Protein AF-A0A3A4K5H9-F1 (afdb_monomer_lite)

Secondary structure (DSSP, 8-state):
-------EEEEE--SS--EEE--S--SSTT-TTEEEEEEPTT--EEEE-SS-EEETTTTEEE-S-GGG-PPPPPTT-EEEEEE---S-----PPTTSPP-HHHHHHHHHHHHHHHHHHHHHHHSS----TT----HHHHHHHHHHHHHHHHHHHHHHHHHHHHHHHHHHHHHHHHHHHHHHHHHHHHHHHHHHHHT-EEEEE-GGG-BTTEEEEE----PPTT----EEEE-TTS-EE-PEEEEEETTEEEEE-GGG-S--S-EEEEE-

Foldseek 3Di:
DWPDLDQKDKDFFAQDDFKAADDGADPDQQPPQKWKWKQALVRDIDTDPDQKGDDNPRRIIGPRHPVVPDGTHHGSMMMMIGGHDPPDQPDDDDPPDDDDVVSVVSRVSSVSSVVSNVVVVVVPDDDDDPPDDDDPVNVVVVVVVVVVVVVVVVVVVVVVVVVVVVVVVVVVVVVVVVVVVVVVVVVVVVVVVVVPKDKDKDFLVCDDVQKHKDFADPQDDPVQDKDKWKAAPVRDTDDFDWPDHDRGMTMGGRVVVPHGDDMIMMMID

pLDDT: mean 90.11, std 6.76, range [61.5, 98.19]

Radius of gyration: 48.61 Å; chains: 1; bounding box: 79×31×138 Å

Sequence (269 aa):
MLPDATNRHIYSGNGTTRDWDFIFQIFTTNGSDIKLYKTSADGIITEITSNYSVDVGGCFVTYPTIVSGLPLLATGEKITLLRIEPLSQAADWKNQGPFNAETVEVAIDKLTAVAQQQKEELARVIKYAVDKTPTETEISEFIASIEGLSDIEAAILAAQIAQEGAELAQAAAEAAQAAAEAAQAAAEAAVASIEQSVRGTFTNTDLSSGKLTITHNKGLSAPYPLLIQFFDNNGKEVKPDIDTAGANAHIYDFSPWGAITGTWGYIYL

Structure (mmCIF, N/CA/C/O backbone):
data_AF-A0A3A4K5H9-F1
#
_entry.id   AF-A0A3A4K5H9-F1
#
loop_
_atom_site.group_PDB
_atom_site.id
_atom_site.type_symbol
_atom_site.label_atom_id
_atom_site.label_alt_id
_atom_site.label_comp_id
_atom_site.label_asym_id
_atom_site.label_entity_id
_atom_site.label_seq_id
_atom_site.pdbx_PDB_ins_code
_atom_site.Cartn_x
_atom_site.Cartn_y
_atom_site.Cartn_z
_atom_site.occupancy
_atom_site.B_iso_or_equiv
_atom_site.auth_seq_id
_atom_site.auth_comp_id
_atom_site.auth_asym_id
_atom_site.auth_atom_id
_atom_site.pdbx_PDB_model_num
ATOM 1 N N . MET A 1 1 ? 31.512 -6.126 -28.325 1.00 61.50 1 MET A N 1
ATOM 2 C CA . MET A 1 1 ? 30.485 -7.187 -28.268 1.00 61.50 1 MET A CA 1
ATOM 3 C C . MET A 1 1 ? 29.778 -7.132 -26.930 1.00 61.50 1 MET A C 1
ATOM 5 O O . MET A 1 1 ? 30.389 -7.432 -25.908 1.00 61.50 1 MET A O 1
ATOM 9 N N . LEU A 1 2 ? 28.499 -6.768 -26.957 1.00 70.81 2 LEU A N 1
ATOM 10 C CA . LEU A 1 2 ? 27.586 -6.817 -25.812 1.00 70.81 2 LEU A CA 1
ATOM 11 C C . LEU A 1 2 ? 27.326 -8.265 -25.349 1.00 70.81 2 LEU A C 1
ATOM 13 O O . LEU A 1 2 ? 26.701 -9.024 -26.093 1.00 70.81 2 LEU A O 1
ATOM 17 N N . PRO A 1 3 ? 27.752 -8.663 -24.136 1.00 65.06 3 PRO A N 1
ATOM 18 C CA . PRO A 1 3 ? 27.571 -10.032 -23.653 1.00 65.06 3 PRO A CA 1
ATOM 19 C C . PRO A 1 3 ? 26.209 -10.275 -22.978 1.00 65.06 3 PRO A C 1
ATOM 21 O O . PRO A 1 3 ? 25.790 -11.425 -22.870 1.00 65.06 3 PRO A O 1
ATOM 24 N N . ASP A 1 4 ? 25.517 -9.223 -22.524 1.00 67.31 4 ASP A N 1
ATOM 25 C CA . ASP A 1 4 ? 24.304 -9.324 -21.704 1.00 67.31 4 ASP A CA 1
ATOM 26 C C . ASP A 1 4 ? 23.109 -8.612 -22.363 1.00 67.31 4 ASP A C 1
ATOM 28 O O . ASP A 1 4 ? 23.254 -7.558 -22.985 1.00 67.31 4 ASP A O 1
ATOM 32 N N . ALA A 1 5 ? 21.920 -9.206 -22.233 1.00 69.81 5 ALA A N 1
ATOM 33 C CA . ALA A 1 5 ? 20.643 -8.673 -22.707 1.00 69.81 5 ALA A CA 1
ATOM 34 C C . ALA A 1 5 ? 19.947 -7.749 -21.687 1.00 69.81 5 ALA A C 1
ATOM 36 O O . ALA A 1 5 ? 18.848 -7.254 -21.954 1.00 69.81 5 ALA A O 1
ATOM 37 N N . THR A 1 6 ? 20.545 -7.556 -20.513 1.00 83.00 6 THR A N 1
ATOM 38 C CA . THR A 1 6 ? 20.006 -6.745 -19.423 1.00 83.00 6 THR A CA 1
ATOM 39 C C . THR A 1 6 ? 20.147 -5.257 -19.748 1.00 83.00 6 THR A C 1
ATOM 41 O O . THR A 1 6 ? 21.237 -4.780 -20.022 1.00 83.00 6 THR A O 1
ATOM 44 N N . ASN A 1 7 ? 19.038 -4.509 -19.717 1.00 91.12 7 ASN A N 1
ATOM 45 C CA . ASN A 1 7 ? 19.003 -3.046 -19.914 1.00 91.12 7 ASN A CA 1
ATOM 46 C C . ASN A 1 7 ? 18.664 -2.284 -18.614 1.00 91.12 7 ASN A C 1
ATOM 48 O O . ASN A 1 7 ? 18.616 -1.055 -18.599 1.00 91.12 7 ASN A O 1
ATOM 52 N N . ARG A 1 8 ? 18.357 -3.018 -17.534 1.00 94.06 8 ARG A N 1
ATOM 53 C CA . ARG A 1 8 ? 17.758 -2.494 -16.301 1.00 94.06 8 ARG A CA 1
ATOM 54 C C . ARG A 1 8 ? 18.194 -3.299 -15.077 1.00 94.06 8 ARG A C 1
ATOM 56 O O . ARG A 1 8 ? 18.056 -4.520 -15.089 1.00 94.06 8 ARG A O 1
ATOM 63 N N . HIS A 1 9 ? 18.578 -2.615 -14.003 1.00 95.62 9 HIS A N 1
ATOM 64 C CA . HIS A 1 9 ? 18.774 -3.200 -12.672 1.00 95.62 9 HIS A CA 1
ATOM 65 C C . HIS A 1 9 ? 17.810 -2.596 -11.659 1.00 95.62 9 HIS A C 1
ATOM 67 O O . HIS A 1 9 ? 17.493 -1.412 -11.736 1.00 95.62 9 HIS A O 1
ATOM 73 N N . ILE A 1 10 ? 17.344 -3.411 -10.713 1.00 96.44 10 ILE A N 1
ATOM 74 C CA . ILE A 1 10 ? 16.474 -2.980 -9.616 1.00 96.44 10 ILE A CA 1
ATOM 75 C C . ILE A 1 10 ? 17.074 -3.493 -8.312 1.00 96.44 10 ILE A C 1
ATOM 77 O O . ILE A 1 10 ? 17.258 -4.699 -8.151 1.00 96.44 10 ILE A O 1
ATOM 81 N N . TYR A 1 11 ? 17.319 -2.583 -7.375 1.00 97.81 11 TYR A N 1
ATOM 82 C CA . TYR A 1 11 ? 17.855 -2.886 -6.054 1.00 97.81 11 TYR A CA 1
ATOM 83 C C . TYR A 1 11 ? 16.876 -2.458 -4.963 1.00 97.81 11 TYR A C 1
ATOM 85 O O . TYR A 1 11 ? 16.138 -1.483 -5.118 1.00 97.81 11 TYR A O 1
ATOM 93 N N . SER A 1 12 ? 16.871 -3.194 -3.852 1.00 97.44 12 SER A N 1
ATOM 94 C CA . SER A 1 12 ? 16.090 -2.839 -2.662 1.00 97.44 12 SER A CA 1
ATOM 95 C C . SER A 1 12 ? 16.949 -2.045 -1.682 1.00 97.44 12 SER A C 1
ATOM 97 O O . SER A 1 12 ? 18.112 -2.385 -1.460 1.00 97.44 12 SER A O 1
ATOM 99 N N . GLY A 1 13 ? 16.365 -1.010 -1.083 1.00 96.50 13 GLY A N 1
ATOM 100 C CA . GLY A 1 13 ? 16.980 -0.243 -0.009 1.00 96.50 13 GLY A CA 1
ATOM 101 C C . GLY A 1 13 ? 17.178 -1.082 1.253 1.00 96.50 13 GLY A C 1
ATOM 102 O O . GLY A 1 13 ? 16.375 -1.959 1.573 1.00 96.50 13 GLY A O 1
ATOM 103 N N . ASN A 1 14 ? 18.263 -0.804 1.971 1.00 95.62 14 ASN A N 1
ATOM 104 C CA . ASN A 1 14 ? 18.641 -1.465 3.225 1.00 95.62 14 ASN A CA 1
ATOM 105 C C . ASN A 1 14 ? 19.096 -0.467 4.310 1.00 95.62 14 ASN A C 1
ATOM 107 O O . ASN A 1 14 ? 19.580 -0.872 5.364 1.00 95.62 14 ASN A O 1
ATOM 111 N N . GLY A 1 15 ? 18.993 0.835 4.039 1.00 94.81 15 GLY A N 1
ATOM 112 C CA . GLY A 1 15 ? 19.426 1.911 4.925 1.00 94.81 15 GLY A CA 1
ATOM 113 C C . GLY A 1 15 ? 20.941 2.107 5.031 1.00 94.81 15 GLY A C 1
ATOM 114 O O . GLY A 1 15 ? 21.361 2.915 5.855 1.00 94.81 15 GLY A O 1
ATOM 115 N N . THR A 1 16 ? 21.767 1.405 4.244 1.00 95.56 16 THR A N 1
ATOM 116 C CA . THR A 1 16 ? 23.242 1.464 4.348 1.00 95.56 16 THR A CA 1
ATOM 117 C C . THR A 1 16 ? 23.966 1.622 3.006 1.00 95.56 16 THR A C 1
ATOM 119 O O . THR A 1 16 ? 24.976 2.324 2.949 1.00 95.56 16 THR A O 1
ATOM 122 N N . THR A 1 17 ? 23.462 1.026 1.924 1.00 96.31 17 THR A N 1
ATOM 123 C CA . THR A 1 17 ? 24.103 1.040 0.600 1.00 96.31 17 THR A CA 1
ATOM 124 C C . THR A 1 17 ? 23.945 2.388 -0.108 1.00 96.31 17 THR A C 1
ATOM 126 O O . THR A 1 17 ? 22.874 2.997 -0.082 1.00 96.31 17 THR A O 1
ATOM 129 N N . ARG A 1 18 ? 25.020 2.836 -0.771 1.00 96.44 18 ARG A N 1
ATOM 130 C CA . ARG A 1 18 ? 25.030 4.003 -1.676 1.00 96.44 18 ARG A CA 1
ATOM 131 C C . ARG A 1 18 ? 25.426 3.656 -3.102 1.00 96.44 18 ARG A C 1
ATOM 133 O O . ARG A 1 18 ? 24.950 4.326 -4.009 1.00 96.44 18 ARG A O 1
ATOM 140 N N . ASP A 1 19 ? 26.285 2.658 -3.276 1.00 97.31 19 ASP A N 1
ATOM 141 C CA . ASP A 1 19 ? 26.826 2.284 -4.578 1.00 97.31 19 ASP A CA 1
ATOM 142 C C . ASP A 1 19 ? 26.045 1.099 -5.140 1.00 97.31 19 ASP A C 1
ATOM 144 O O . ASP A 1 19 ? 25.913 0.058 -4.493 1.00 97.31 19 ASP A O 1
ATOM 148 N N . TRP A 1 20 ? 25.503 1.296 -6.336 1.00 97.50 20 TRP A N 1
ATOM 149 C CA . TRP A 1 20 ? 24.645 0.356 -7.044 1.00 97.50 20 TRP A CA 1
ATOM 150 C C . TRP A 1 20 ? 25.326 -0.012 -8.352 1.00 97.50 20 TRP A C 1
ATOM 152 O O . TRP A 1 20 ? 25.522 0.852 -9.207 1.00 97.50 20 TRP A O 1
ATOM 162 N N . ASP A 1 21 ? 25.728 -1.266 -8.496 1.00 96.62 21 ASP A N 1
ATOM 163 C CA . ASP A 1 21 ? 26.417 -1.740 -9.688 1.00 96.62 21 ASP A CA 1
ATOM 164 C C . ASP A 1 21 ? 25.492 -1.765 -10.918 1.00 96.62 21 ASP A C 1
ATOM 166 O O . ASP A 1 21 ? 24.264 -1.728 -10.823 1.00 96.62 21 ASP A O 1
ATOM 170 N N . PHE A 1 22 ? 26.083 -1.798 -12.105 1.00 93.88 22 PHE A N 1
ATOM 171 C CA . PHE A 1 22 ? 25.385 -2.125 -13.342 1.00 93.88 22 PHE A CA 1
ATOM 172 C C . PHE A 1 22 ? 26.307 -2.936 -14.250 1.00 93.88 22 PHE A C 1
ATOM 174 O O . PHE A 1 22 ? 27.518 -2.740 -14.248 1.00 93.88 22 PHE A O 1
ATOM 181 N N . ILE A 1 23 ? 25.739 -3.838 -15.054 1.00 91.25 23 ILE A N 1
ATOM 182 C CA . ILE A 1 23 ? 26.525 -4.696 -15.967 1.00 91.25 23 ILE A CA 1
ATOM 183 C C . ILE A 1 23 ? 26.243 -4.428 -17.448 1.00 91.25 23 ILE A C 1
ATOM 185 O O . ILE A 1 23 ? 26.883 -5.012 -18.322 1.00 91.25 23 ILE A O 1
ATOM 189 N N . PHE A 1 24 ? 25.287 -3.549 -17.753 1.00 90.38 24 PHE A N 1
ATOM 190 C CA . PHE A 1 24 ? 24.996 -3.161 -19.128 1.00 90.38 24 PHE A CA 1
ATOM 191 C C . PHE A 1 24 ? 26.039 -2.172 -19.661 1.00 90.38 24 PHE A C 1
ATOM 193 O O . PHE A 1 24 ? 26.520 -1.296 -18.946 1.00 90.38 24 PHE A O 1
ATOM 200 N N . GLN A 1 25 ? 26.375 -2.293 -20.945 1.00 87.81 25 GLN A N 1
ATOM 201 C CA . GLN A 1 25 ? 27.313 -1.381 -21.600 1.00 87.81 25 GLN A CA 1
ATOM 202 C C . GLN A 1 25 ? 26.703 0.012 -21.772 1.00 87.81 25 GLN A C 1
ATOM 204 O O . GLN A 1 25 ? 25.535 0.132 -22.150 1.00 87.81 25 GLN A O 1
ATOM 209 N N . ILE A 1 26 ? 27.532 1.033 -21.566 1.00 89.50 26 ILE A N 1
ATOM 210 C CA . ILE A 1 26 ? 27.217 2.455 -21.727 1.00 89.50 26 ILE A CA 1
ATOM 211 C C . ILE A 1 26 ? 28.057 3.005 -22.877 1.00 89.50 26 ILE A C 1
ATOM 213 O O . ILE A 1 26 ? 29.221 2.626 -23.028 1.00 89.50 26 ILE A O 1
ATOM 217 N N . PHE A 1 27 ? 27.474 3.876 -23.699 1.00 87.31 27 PHE A N 1
ATOM 218 C CA . PHE A 1 27 ? 28.136 4.423 -24.887 1.00 87.31 27 PHE A CA 1
ATOM 219 C C . PHE A 1 27 ? 28.690 5.837 -24.658 1.00 87.31 27 PHE A C 1
ATOM 221 O O . PHE A 1 27 ? 29.484 6.331 -25.461 1.00 87.31 27 PHE A O 1
ATOM 228 N N . THR A 1 28 ? 28.333 6.469 -23.540 1.00 88.56 28 THR A N 1
ATOM 229 C CA . THR A 1 28 ? 28.857 7.759 -23.082 1.00 88.56 28 THR A CA 1
ATOM 230 C C . THR A 1 28 ? 29.867 7.625 -21.944 1.00 88.56 28 THR A C 1
ATOM 232 O O . THR A 1 28 ? 29.759 6.788 -21.052 1.00 88.56 28 THR A O 1
ATOM 235 N N . THR A 1 29 ? 30.869 8.504 -21.939 1.00 87.69 29 THR A N 1
ATOM 236 C CA . THR A 1 29 ? 31.928 8.516 -20.914 1.00 87.69 29 THR A CA 1
ATOM 237 C C . THR A 1 29 ? 31.495 9.150 -19.593 1.00 87.69 29 THR A C 1
ATOM 239 O O . THR A 1 29 ? 32.135 8.929 -18.570 1.00 87.69 29 THR A O 1
ATOM 242 N N . ASN A 1 30 ? 30.421 9.941 -19.602 1.00 87.81 30 ASN A N 1
ATOM 243 C CA . ASN A 1 30 ? 29.876 10.630 -18.430 1.00 87.81 30 ASN A CA 1
ATOM 244 C C . ASN A 1 30 ? 28.677 9.895 -17.801 1.00 87.81 30 ASN A C 1
ATOM 246 O O . ASN A 1 30 ? 28.120 10.391 -16.824 1.00 87.81 30 ASN A O 1
ATOM 250 N N . GLY A 1 31 ? 28.256 8.756 -18.363 1.00 89.19 31 GLY A N 1
ATOM 251 C CA . GLY A 1 31 ? 27.113 7.995 -17.867 1.00 89.19 31 GLY A CA 1
ATOM 252 C C . GLY A 1 31 ? 25.755 8.642 -18.148 1.00 89.19 31 GLY A C 1
ATOM 253 O O . GLY A 1 31 ? 24.786 8.309 -17.466 1.00 89.19 31 GLY A O 1
ATOM 254 N N . SER A 1 32 ? 25.653 9.563 -19.118 1.00 91.38 32 SER A N 1
ATOM 255 C CA . SER A 1 32 ? 24.381 10.236 -19.433 1.00 91.38 32 SER A CA 1
ATOM 256 C C . SER A 1 32 ? 23.301 9.296 -19.961 1.00 91.38 32 SER A C 1
ATOM 258 O O . SER A 1 32 ? 22.124 9.651 -19.929 1.00 91.38 32 SER A O 1
ATOM 260 N N . ASP A 1 33 ? 23.693 8.104 -20.405 1.00 91.69 33 ASP A N 1
ATOM 261 C CA . ASP A 1 33 ? 22.760 7.081 -20.869 1.00 91.69 33 ASP A CA 1
ATOM 262 C C . ASP A 1 33 ? 22.090 6.333 -19.704 1.00 91.69 33 ASP A C 1
ATOM 264 O O . ASP A 1 33 ? 21.210 5.516 -19.944 1.00 91.69 33 ASP A O 1
ATOM 268 N N . ILE A 1 34 ? 22.456 6.584 -18.437 1.00 95.31 34 ILE A N 1
ATOM 269 C CA . ILE A 1 34 ? 21.760 5.996 -17.282 1.00 95.31 34 ILE A CA 1
ATOM 270 C C . ILE A 1 34 ? 20.696 6.954 -16.743 1.00 95.31 34 ILE A C 1
ATOM 272 O O . ILE A 1 34 ? 20.985 8.078 -16.324 1.00 95.31 34 ILE A O 1
ATOM 276 N N . LYS A 1 35 ? 19.467 6.451 -16.633 1.00 96.31 35 LYS A N 1
ATOM 277 C CA . LYS A 1 35 ? 18.396 7.040 -15.831 1.00 96.31 35 LYS A CA 1
ATOM 278 C C . LYS A 1 35 ? 18.211 6.298 -14.518 1.00 96.31 35 LYS A C 1
ATOM 280 O O . LYS A 1 35 ? 18.219 5.067 -14.477 1.00 96.31 35 LYS A O 1
ATOM 285 N N . LEU A 1 36 ? 18.017 7.068 -13.450 1.00 97.69 36 LEU A N 1
ATOM 286 C CA . LEU A 1 36 ? 17.743 6.561 -12.112 1.00 97.69 36 LEU A CA 1
ATOM 287 C C 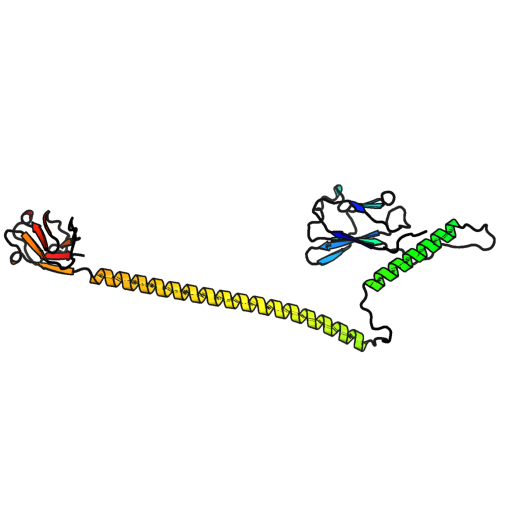. LEU A 1 36 ? 16.300 6.851 -11.724 1.00 97.69 36 LEU A C 1
ATOM 289 O O . LEU A 1 36 ? 15.816 7.968 -11.884 1.00 97.69 36 LEU A O 1
ATOM 293 N N . TYR A 1 37 ? 15.645 5.862 -11.131 1.00 98.19 37 TYR A N 1
ATOM 294 C CA . TYR A 1 37 ? 14.310 6.008 -10.565 1.00 98.19 37 TYR A CA 1
ATOM 295 C C . TYR A 1 37 ? 14.290 5.485 -9.136 1.00 98.19 37 TYR A C 1
ATOM 297 O O . TYR A 1 37 ? 14.831 4.415 -8.861 1.00 98.19 37 TYR A O 1
ATOM 305 N N . LYS A 1 38 ? 13.634 6.213 -8.234 1.00 97.75 38 LYS A N 1
ATOM 306 C CA . LYS A 1 38 ? 13.313 5.751 -6.883 1.00 97.75 38 LYS A CA 1
ATOM 307 C C . LYS A 1 38 ? 11.868 5.272 -6.849 1.00 97.75 38 LYS A C 1
ATOM 309 O O . LYS A 1 38 ? 10.987 5.985 -7.315 1.00 97.75 38 LYS A O 1
ATOM 314 N N . THR A 1 39 ? 11.623 4.113 -6.252 1.00 98.06 39 THR A N 1
ATOM 315 C CA . THR A 1 39 ? 10.281 3.656 -5.873 1.00 98.06 39 THR A CA 1
ATOM 316 C C . THR A 1 39 ? 10.120 3.826 -4.364 1.00 98.06 39 THR A C 1
ATOM 318 O O . THR A 1 39 ? 10.940 3.297 -3.609 1.00 98.06 39 THR A O 1
ATOM 321 N N . SER A 1 40 ? 9.114 4.583 -3.919 1.00 96.19 40 SER A N 1
ATOM 322 C CA . SER A 1 40 ? 8.786 4.733 -2.493 1.00 96.19 40 SER A CA 1
ATOM 323 C C . SER A 1 40 ? 8.188 3.447 -1.909 1.00 96.19 40 SER A C 1
ATOM 325 O O . SER A 1 40 ? 7.829 2.531 -2.650 1.00 96.19 40 SER A O 1
ATOM 327 N N . ALA A 1 41 ? 8.046 3.391 -0.581 1.00 92.88 41 ALA A N 1
ATOM 328 C CA . ALA A 1 41 ? 7.356 2.289 0.095 1.00 92.88 41 ALA A CA 1
ATOM 329 C C . ALA A 1 41 ? 5.895 2.129 -0.376 1.00 92.88 41 ALA A C 1
ATOM 331 O O . ALA A 1 41 ? 5.405 1.008 -0.474 1.00 92.88 41 ALA A O 1
ATOM 332 N N . ASP A 1 42 ? 5.248 3.236 -0.754 1.00 91.62 42 ASP A N 1
ATOM 333 C CA . ASP A 1 42 ? 3.886 3.265 -1.306 1.00 91.62 42 ASP A CA 1
ATOM 334 C C . ASP A 1 42 ? 3.832 2.921 -2.809 1.00 91.62 42 ASP A C 1
ATOM 336 O O . ASP A 1 42 ? 2.784 3.015 -3.441 1.00 91.62 42 ASP A O 1
ATOM 340 N N . GLY A 1 43 ? 4.966 2.561 -3.422 1.00 91.62 43 GLY A N 1
ATOM 341 C CA . GLY A 1 43 ? 5.043 2.173 -4.832 1.00 91.62 43 GLY A CA 1
ATOM 342 C C . GLY A 1 43 ? 5.142 3.333 -5.829 1.00 91.62 43 GLY A C 1
ATOM 343 O O . GLY A 1 43 ? 5.202 3.087 -7.033 1.00 91.62 43 GLY A O 1
ATOM 344 N N . ILE A 1 44 ? 5.216 4.586 -5.369 1.00 94.44 44 ILE A N 1
ATOM 345 C CA . ILE A 1 44 ? 5.341 5.756 -6.251 1.00 94.44 44 ILE A CA 1
ATOM 346 C C . ILE A 1 44 ? 6.740 5.800 -6.867 1.00 94.44 44 ILE A C 1
ATOM 348 O O . ILE A 1 44 ? 7.742 5.763 -6.151 1.00 94.44 44 ILE A O 1
ATOM 352 N N . ILE A 1 45 ? 6.808 5.889 -8.198 1.00 96.44 45 ILE A N 1
ATOM 353 C CA . ILE A 1 45 ? 8.060 5.940 -8.961 1.00 96.44 45 ILE A CA 1
ATOM 354 C C . ILE A 1 45 ? 8.387 7.391 -9.327 1.00 96.44 45 ILE A C 1
ATOM 356 O O . ILE A 1 45 ? 7.597 8.056 -9.994 1.00 96.44 45 ILE A O 1
ATOM 360 N N . THR A 1 46 ? 9.583 7.850 -8.961 1.00 97.25 46 THR A N 1
ATOM 361 C CA . THR A 1 46 ? 10.078 9.205 -9.247 1.00 97.25 46 THR A CA 1
ATOM 362 C C . THR A 1 46 ? 11.451 9.140 -9.910 1.00 97.25 46 THR A C 1
ATOM 364 O O . THR A 1 46 ? 12.342 8.445 -9.419 1.00 97.25 46 THR A O 1
ATOM 367 N N . GLU A 1 47 ? 11.651 9.874 -11.008 1.00 97.69 47 GLU A N 1
ATOM 368 C CA . GLU A 1 47 ? 12.976 10.020 -11.627 1.00 97.69 47 GLU A CA 1
ATOM 369 C C . GLU A 1 47 ? 13.908 10.837 -10.721 1.00 97.69 47 GLU A C 1
ATOM 371 O O . GLU A 1 47 ? 13.558 11.914 -10.234 1.00 97.69 47 GLU A O 1
ATOM 376 N N . ILE A 1 48 ? 15.119 10.329 -10.513 1.00 97.25 48 ILE A N 1
ATOM 377 C CA . ILE A 1 48 ? 16.194 11.030 -9.822 1.00 97.25 48 ILE A CA 1
ATOM 378 C C . ILE A 1 48 ? 17.009 11.778 -10.877 1.00 97.25 48 ILE A C 1
ATOM 380 O O . ILE A 1 48 ? 17.718 11.175 -11.678 1.00 97.25 48 ILE A O 1
ATOM 384 N N . THR A 1 49 ? 16.946 13.106 -10.846 1.00 96.00 49 THR A N 1
ATOM 385 C CA . THR A 1 49 ? 17.647 13.978 -11.805 1.00 96.00 49 THR A CA 1
ATOM 386 C C . THR A 1 49 ? 18.882 14.669 -11.221 1.00 96.00 49 THR A C 1
ATOM 388 O O . THR A 1 49 ? 19.621 15.333 -11.942 1.00 96.00 49 THR A O 1
ATOM 391 N N . SER A 1 50 ? 19.125 14.534 -9.915 1.00 95.50 50 SER A N 1
ATOM 392 C CA . SER A 1 50 ? 20.260 15.138 -9.206 1.00 95.50 50 SER A CA 1
ATOM 393 C C . SER A 1 50 ? 20.654 14.309 -7.980 1.00 95.50 50 SER A C 1
ATOM 395 O O . SER A 1 50 ? 19.965 13.354 -7.625 1.00 95.50 50 SER A O 1
ATOM 397 N N . ASN A 1 51 ? 21.753 14.679 -7.313 1.00 96.06 51 ASN A N 1
ATOM 398 C CA . ASN A 1 51 ? 22.247 14.023 -6.092 1.00 96.06 51 ASN A CA 1
ATOM 399 C C . ASN A 1 51 ? 22.711 12.568 -6.275 1.00 96.06 51 ASN A C 1
ATOM 401 O O . ASN A 1 51 ? 22.770 11.812 -5.302 1.00 96.06 51 ASN A O 1
ATOM 405 N N . TYR A 1 52 ? 23.083 12.196 -7.500 1.00 96.81 52 TYR A N 1
ATOM 406 C CA . TYR A 1 52 ? 23.774 10.950 -7.823 1.00 96.81 52 TYR A CA 1
ATOM 407 C C . TYR A 1 52 ? 25.046 11.233 -8.630 1.00 96.81 52 TYR A C 1
ATOM 409 O O . TYR A 1 52 ? 25.195 12.312 -9.208 1.00 96.81 52 TYR A O 1
ATOM 417 N N . SER A 1 53 ? 25.954 10.265 -8.673 1.00 96.06 53 SER A N 1
ATOM 418 C CA . SER A 1 53 ? 27.117 10.265 -9.564 1.00 96.06 53 SER A CA 1
ATOM 419 C C . SER A 1 53 ? 27.272 8.900 -10.217 1.00 96.06 53 SER A C 1
ATOM 421 O O . SER A 1 53 ? 27.026 7.885 -9.570 1.00 96.06 53 SER A O 1
ATOM 423 N N . VAL A 1 54 ? 27.693 8.875 -11.479 1.00 96.56 54 VAL A N 1
ATOM 424 C CA . VAL A 1 54 ? 27.934 7.639 -12.232 1.00 96.56 54 VAL A CA 1
ATOM 425 C C . VAL A 1 54 ? 29.435 7.449 -12.406 1.00 96.56 54 VAL A C 1
ATOM 427 O O . VAL A 1 54 ? 30.105 8.337 -12.933 1.00 96.56 54 VAL A O 1
ATOM 430 N N . ASP A 1 55 ? 29.951 6.295 -11.990 1.00 95.12 55 ASP A N 1
ATOM 431 C CA . ASP A 1 55 ? 31.295 5.838 -12.331 1.00 95.12 55 ASP A CA 1
ATOM 432 C C . ASP A 1 55 ? 31.196 4.795 -13.451 1.00 95.12 55 ASP A C 1
ATOM 434 O O . ASP A 1 55 ? 30.869 3.628 -13.227 1.00 95.12 55 ASP A O 1
ATOM 438 N N . VAL A 1 56 ? 31.468 5.235 -14.683 1.00 92.50 56 VAL A N 1
ATOM 439 C CA . VAL A 1 56 ? 31.441 4.368 -15.871 1.00 92.50 56 VAL A CA 1
ATOM 440 C C . VAL A 1 56 ? 32.592 3.357 -15.854 1.00 92.50 56 VAL A C 1
ATOM 442 O O . VAL A 1 56 ? 32.418 2.233 -16.312 1.00 92.50 56 VAL A O 1
ATOM 445 N N . GLY A 1 57 ? 33.757 3.723 -15.310 1.00 90.69 57 GLY A N 1
ATOM 446 C CA . GLY A 1 57 ? 34.917 2.830 -15.247 1.00 90.69 57 GLY A CA 1
ATOM 447 C C . GLY A 1 57 ? 34.763 1.759 -14.169 1.00 90.69 57 GLY A C 1
ATOM 448 O O . GLY A 1 57 ? 35.126 0.605 -14.386 1.00 90.69 57 GLY A O 1
ATOM 449 N N . GLY A 1 58 ? 34.194 2.141 -13.025 1.00 92.31 58 GLY A N 1
ATOM 450 C CA . GLY A 1 58 ? 33.873 1.251 -11.911 1.00 92.31 58 GLY A CA 1
ATOM 451 C C . GLY A 1 58 ? 32.566 0.470 -12.071 1.00 92.31 58 GLY A C 1
ATOM 452 O O . GLY A 1 58 ? 32.346 -0.479 -11.325 1.00 92.31 58 GLY A O 1
ATOM 453 N N . CYS A 1 59 ? 31.727 0.833 -13.046 1.00 94.00 59 CYS A N 1
ATOM 454 C CA . CYS A 1 59 ? 30.418 0.224 -13.302 1.00 94.00 59 CYS A CA 1
ATOM 455 C C . CYS A 1 59 ? 29.439 0.326 -12.116 1.00 94.00 59 CYS A C 1
ATOM 457 O O . CYS A 1 59 ? 28.736 -0.633 -11.796 1.00 94.00 59 CYS A O 1
ATOM 459 N N . PHE A 1 60 ? 29.381 1.485 -11.452 1.00 95.81 60 PHE A N 1
ATOM 460 C CA . PHE A 1 60 ? 28.413 1.733 -10.380 1.00 95.81 60 PHE A CA 1
ATOM 461 C C . PHE A 1 60 ? 27.845 3.152 -10.406 1.00 95.81 60 PHE A C 1
ATOM 463 O O . PHE A 1 60 ? 28.436 4.098 -10.929 1.00 95.81 60 PHE A O 1
ATOM 470 N N . VAL A 1 61 ? 26.668 3.304 -9.809 1.00 97.25 61 VAL A N 1
ATOM 471 C CA . VAL A 1 61 ? 26.027 4.586 -9.539 1.00 97.25 61 VAL A CA 1
ATOM 472 C C . VAL A 1 61 ? 25.957 4.802 -8.039 1.00 97.25 61 VAL A C 1
ATOM 474 O O . VAL A 1 61 ? 25.408 3.976 -7.315 1.00 97.25 61 VAL A O 1
ATOM 477 N N . THR A 1 62 ? 26.453 5.942 -7.573 1.00 97.50 62 THR A N 1
ATOM 478 C CA . THR A 1 62 ? 26.331 6.355 -6.175 1.00 97.50 62 THR A CA 1
ATOM 479 C C . THR A 1 62 ? 25.074 7.200 -6.006 1.00 97.50 62 THR A C 1
ATOM 481 O O . THR A 1 62 ? 25.004 8.322 -6.513 1.00 97.50 62 THR A O 1
ATOM 484 N N . TYR A 1 63 ? 24.087 6.700 -5.263 1.00 97.25 63 TYR A N 1
ATOM 485 C CA . TYR A 1 63 ? 22.916 7.465 -4.844 1.00 97.25 63 TYR A CA 1
ATOM 486 C C . TYR A 1 63 ? 22.416 7.045 -3.449 1.00 97.25 63 TYR A C 1
ATOM 488 O O . TYR A 1 63 ? 22.245 5.851 -3.193 1.00 97.25 63 TYR A O 1
ATOM 496 N N . PRO A 1 64 ? 22.079 8.014 -2.578 1.00 96.94 64 PRO A N 1
ATOM 497 C CA . PRO A 1 64 ? 22.397 9.436 -2.713 1.00 96.94 64 PRO A CA 1
ATOM 498 C C . PRO A 1 64 ? 23.896 9.704 -2.508 1.00 96.94 64 PRO A C 1
ATOM 500 O O . PRO A 1 64 ? 24.572 8.973 -1.777 1.00 96.94 64 PRO A O 1
ATOM 503 N N . THR A 1 65 ? 24.435 10.773 -3.099 1.00 95.56 65 THR A N 1
ATOM 504 C CA . THR A 1 65 ? 25.821 11.193 -2.817 1.00 95.56 65 THR A CA 1
ATOM 505 C C . THR A 1 65 ? 25.972 11.651 -1.366 1.00 95.56 65 THR A C 1
ATOM 507 O O . THR A 1 65 ? 25.030 12.169 -0.764 1.00 95.56 65 THR A O 1
ATOM 510 N N . ILE A 1 66 ? 27.170 11.508 -0.792 1.00 93.75 66 ILE A N 1
ATOM 511 C CA . ILE A 1 66 ? 27.452 11.951 0.588 1.00 93.75 66 ILE A CA 1
ATOM 512 C C . ILE A 1 66 ? 27.153 13.449 0.754 1.00 93.75 66 ILE A C 1
ATOM 514 O O . ILE A 1 66 ? 26.535 13.855 1.735 1.00 93.75 66 ILE A O 1
ATOM 518 N N . VAL A 1 67 ? 27.534 14.259 -0.238 1.00 94.50 67 VAL A N 1
ATOM 519 C CA . VAL A 1 67 ? 27.351 15.720 -0.226 1.00 94.50 67 VAL A CA 1
ATOM 520 C C . VAL A 1 67 ? 25.889 16.157 -0.284 1.00 94.50 67 VAL A C 1
ATOM 522 O O . VAL A 1 67 ? 25.578 17.262 0.146 1.00 94.50 67 VAL A O 1
ATOM 525 N N . SER A 1 68 ? 24.988 15.309 -0.790 1.00 93.31 68 SER A N 1
ATOM 526 C CA . SER A 1 68 ? 23.566 15.653 -0.894 1.00 93.31 68 SER A CA 1
ATOM 527 C C . SER A 1 68 ? 22.855 15.725 0.458 1.00 93.31 68 SER A C 1
ATOM 529 O O . SER A 1 68 ? 21.791 16.330 0.550 1.00 93.31 68 SER A O 1
ATOM 531 N N . GLY A 1 69 ? 23.395 15.072 1.496 1.00 92.19 69 GLY A N 1
ATOM 532 C CA . GLY A 1 69 ? 22.744 14.961 2.805 1.00 92.19 69 GLY A CA 1
ATOM 533 C C . GLY A 1 69 ? 21.410 14.201 2.792 1.00 92.19 69 GLY A C 1
ATOM 534 O O . GLY A 1 69 ? 20.740 14.142 3.821 1.00 92.19 69 GLY A O 1
ATOM 535 N N . LEU A 1 70 ? 21.014 13.615 1.655 1.00 94.44 70 LEU A N 1
ATOM 536 C CA . LEU A 1 70 ? 19.772 12.862 1.545 1.00 94.44 70 LEU A CA 1
ATOM 537 C C . LEU A 1 70 ? 19.858 11.549 2.338 1.00 94.44 70 LEU A C 1
ATOM 539 O O . LEU A 1 70 ? 20.925 10.916 2.382 1.00 94.44 70 LEU A O 1
ATOM 543 N N . PRO A 1 71 ? 18.736 11.115 2.943 1.00 94.31 71 PRO A N 1
ATOM 544 C CA . PRO A 1 71 ? 18.675 9.834 3.624 1.00 94.31 71 PRO A CA 1
ATOM 545 C C . PRO A 1 71 ? 18.918 8.690 2.637 1.00 94.31 71 PRO A C 1
ATOM 547 O O . PRO A 1 71 ? 18.514 8.747 1.475 1.00 94.31 71 PRO A O 1
ATOM 550 N N . LEU A 1 72 ? 19.583 7.646 3.125 1.00 96.12 72 LEU A N 1
ATOM 551 C CA . LEU A 1 72 ? 19.769 6.399 2.388 1.00 96.12 72 LEU A CA 1
ATOM 552 C C . LEU A 1 72 ? 18.424 5.737 2.098 1.00 96.12 72 LEU A C 1
ATOM 554 O O . LEU A 1 72 ? 17.472 5.931 2.853 1.00 96.12 72 LEU A O 1
ATOM 558 N N . LEU A 1 73 ? 18.366 4.931 1.032 1.00 96.25 73 LEU A N 1
ATOM 559 C CA . LEU A 1 73 ? 17.147 4.194 0.711 1.00 96.25 73 LEU A CA 1
ATOM 560 C C . LEU A 1 73 ? 16.807 3.231 1.844 1.00 96.25 73 LEU A C 1
ATOM 562 O O . LEU A 1 73 ? 17.580 2.314 2.136 1.00 96.25 73 LEU A O 1
ATOM 566 N N . ALA A 1 74 ? 15.651 3.438 2.462 1.00 96.06 74 ALA A N 1
ATOM 567 C CA . ALA A 1 74 ? 15.174 2.609 3.557 1.00 96.06 74 ALA A CA 1
ATOM 568 C C . ALA A 1 74 ? 14.667 1.250 3.052 1.00 96.06 74 ALA A C 1
ATOM 570 O O . ALA A 1 74 ? 14.373 1.067 1.868 1.00 96.06 74 ALA A O 1
ATOM 571 N N . THR A 1 75 ? 14.521 0.292 3.968 1.00 95.06 75 THR A N 1
ATOM 572 C CA . THR A 1 75 ? 13.807 -0.957 3.677 1.00 95.06 75 THR A CA 1
ATOM 573 C C . THR A 1 75 ? 12.394 -0.638 3.189 1.00 95.06 75 THR A C 1
ATOM 575 O O . THR A 1 75 ? 11.676 0.126 3.827 1.00 95.06 75 THR A O 1
ATOM 578 N N . GLY A 1 76 ? 12.001 -1.227 2.059 1.00 94.00 76 GLY A N 1
ATOM 579 C CA . GLY A 1 76 ? 10.722 -0.953 1.391 1.00 94.00 76 GLY A CA 1
ATOM 580 C C . GLY A 1 76 ? 10.833 0.018 0.213 1.00 94.00 76 GLY A C 1
ATOM 581 O O . GLY A 1 76 ? 9.982 -0.013 -0.669 1.00 94.00 76 GLY A O 1
ATOM 582 N N . GLU A 1 77 ? 11.908 0.805 0.125 1.00 97.25 77 GLU A N 1
ATOM 583 C CA . GLU A 1 77 ? 12.212 1.618 -1.056 1.00 97.25 77 GLU A CA 1
ATOM 584 C C . GLU A 1 77 ? 13.045 0.822 -2.071 1.00 97.25 77 GLU A C 1
ATOM 586 O O . GLU A 1 77 ? 13.769 -0.114 -1.713 1.00 97.25 77 GLU A O 1
ATOM 591 N N . LYS A 1 78 ? 12.973 1.190 -3.353 1.00 98.00 78 LYS A N 1
ATOM 592 C CA . LYS A 1 78 ? 13.795 0.592 -4.419 1.00 98.00 78 LYS A CA 1
ATOM 593 C C . LYS A 1 78 ? 14.475 1.663 -5.254 1.00 98.00 78 LYS A C 1
ATOM 595 O O . LYS A 1 78 ? 13.961 2.772 -5.385 1.00 98.00 78 LYS A O 1
ATOM 600 N N . ILE A 1 79 ? 15.598 1.306 -5.865 1.00 98.06 79 ILE A N 1
ATOM 601 C CA . ILE A 1 79 ? 16.229 2.091 -6.924 1.00 98.06 79 ILE A CA 1
ATOM 602 C C . ILE A 1 79 ? 16.288 1.269 -8.204 1.00 98.06 79 ILE A C 1
ATOM 604 O O . ILE A 1 79 ? 16.589 0.077 -8.177 1.00 98.06 79 ILE A O 1
ATOM 608 N N . THR A 1 80 ? 15.975 1.907 -9.324 1.00 97.94 80 THR A N 1
ATOM 609 C CA . THR A 1 80 ? 16.052 1.321 -10.660 1.00 97.94 80 THR A CA 1
ATOM 610 C C . THR A 1 80 ? 17.064 2.095 -11.487 1.00 97.94 80 THR A C 1
ATOM 612 O O . THR A 1 80 ? 16.945 3.312 -11.617 1.00 97.94 80 THR A O 1
ATOM 615 N N . LEU A 1 81 ? 18.038 1.384 -12.050 1.00 97.56 81 LEU A N 1
ATOM 616 C CA . LEU A 1 81 ? 19.012 1.898 -13.006 1.00 97.56 81 LEU A CA 1
ATOM 617 C C . LEU A 1 81 ? 18.578 1.407 -14.384 1.00 97.56 81 LEU A C 1
ATOM 619 O O . LEU A 1 81 ? 18.418 0.201 -14.582 1.00 97.56 81 LEU A O 1
ATOM 623 N N . LEU A 1 82 ? 18.369 2.320 -15.324 1.00 96.38 82 LEU A N 1
ATOM 624 C CA . LEU A 1 82 ? 17.880 2.013 -16.663 1.00 96.38 82 LEU A CA 1
ATOM 625 C C . LEU A 1 82 ? 18.774 2.680 -17.702 1.00 96.38 82 LEU A C 1
ATOM 627 O O . LEU A 1 82 ? 18.969 3.892 -17.643 1.00 96.38 82 LEU A O 1
ATOM 631 N N . ARG A 1 83 ? 19.273 1.913 -18.674 1.00 95.44 83 ARG A N 1
ATOM 632 C CA . ARG A 1 83 ? 19.959 2.495 -19.829 1.00 95.44 83 ARG A CA 1
ATOM 633 C C . ARG A 1 83 ? 18.946 3.032 -20.839 1.00 95.44 83 ARG A C 1
ATOM 635 O O . ARG A 1 83 ? 18.024 2.311 -21.230 1.00 95.44 83 ARG A O 1
ATOM 642 N N . ILE A 1 84 ? 19.153 4.268 -21.279 1.00 94.06 84 ILE A N 1
ATOM 643 C CA . ILE A 1 84 ? 18.401 4.942 -22.333 1.00 94.06 84 ILE A CA 1
ATOM 644 C C . ILE A 1 84 ? 19.384 5.517 -23.351 1.00 94.06 84 ILE A C 1
ATOM 646 O O . ILE A 1 84 ? 20.054 6.514 -23.095 1.00 94.06 84 ILE A O 1
ATOM 650 N N . GLU A 1 85 ? 19.411 4.912 -24.532 1.00 92.50 85 GLU A N 1
ATOM 651 C CA . GLU A 1 85 ? 20.218 5.355 -25.661 1.00 92.50 85 GLU A CA 1
ATOM 652 C C . GLU A 1 85 ? 19.414 6.271 -26.596 1.00 92.50 85 GLU A C 1
ATOM 654 O O . GLU A 1 85 ? 18.260 5.975 -26.928 1.00 92.50 85 GLU A O 1
ATOM 659 N N . PRO A 1 86 ? 20.014 7.356 -27.119 1.00 91.00 86 PRO A N 1
ATOM 660 C CA . PRO A 1 86 ? 19.401 8.128 -28.189 1.00 91.00 86 PRO A CA 1
ATOM 661 C C . PRO A 1 86 ? 19.169 7.264 -29.435 1.00 91.00 86 PRO A C 1
ATOM 663 O O . PRO A 1 86 ? 20.114 6.669 -29.971 1.00 91.00 86 PRO A O 1
ATOM 666 N N . LEU A 1 87 ? 17.929 7.270 -29.943 1.00 91.19 87 LEU A N 1
ATOM 667 C CA . LEU A 1 87 ? 17.498 6.580 -31.168 1.00 91.19 87 LEU A CA 1
ATOM 668 C C . LEU A 1 87 ? 18.013 7.290 -32.434 1.00 91.19 87 LEU A C 1
ATOM 670 O O . LEU A 1 87 ? 17.251 7.778 -33.266 1.00 91.19 87 LEU A O 1
ATOM 674 N N . SER A 1 88 ? 19.332 7.387 -32.555 1.00 88.75 88 SER A N 1
ATOM 675 C CA . SER A 1 88 ? 20.031 8.045 -33.653 1.00 88.75 88 SER A CA 1
ATOM 676 C C . SER A 1 88 ? 21.228 7.224 -34.126 1.00 88.75 88 SER A C 1
ATOM 678 O O . SER A 1 88 ? 21.903 6.544 -33.343 1.00 88.75 88 SER A O 1
AT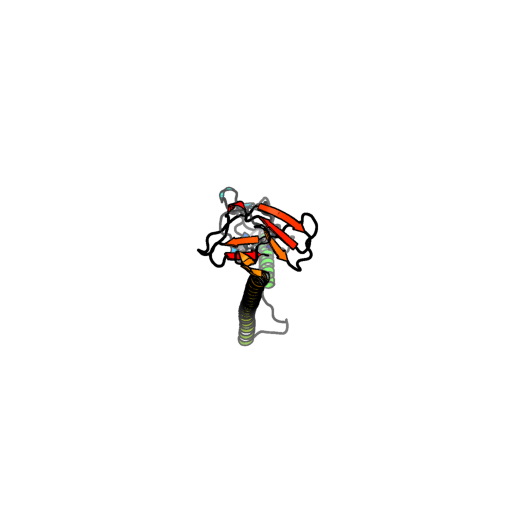OM 680 N N . GLN A 1 89 ? 21.519 7.327 -35.421 1.00 85.75 89 GLN A N 1
ATOM 681 C CA . GLN A 1 89 ? 22.722 6.769 -36.024 1.00 85.75 89 GLN A CA 1
ATOM 682 C C . GLN A 1 89 ? 23.820 7.836 -36.042 1.00 85.75 89 GLN A C 1
ATOM 684 O O . GLN A 1 89 ? 23.662 8.878 -36.670 1.00 85.75 89 GLN A O 1
ATOM 689 N N . ALA A 1 90 ? 24.934 7.565 -35.359 1.00 83.38 90 ALA A N 1
ATOM 690 C CA . ALA A 1 90 ? 26.115 8.434 -35.377 1.00 83.38 90 ALA A CA 1
ATOM 691 C C . ALA A 1 90 ? 27.166 7.999 -36.415 1.00 83.38 90 ALA A C 1
ATOM 693 O O . ALA A 1 90 ? 28.028 8.788 -36.790 1.00 83.38 90 ALA A O 1
ATOM 694 N N . ALA A 1 91 ? 27.114 6.743 -36.871 1.00 84.44 91 ALA A N 1
ATOM 695 C CA . ALA A 1 91 ? 28.056 6.216 -37.849 1.00 84.44 91 ALA A CA 1
ATOM 696 C C . ALA A 1 91 ? 27.755 6.757 -39.256 1.00 84.44 91 ALA A C 1
ATOM 698 O O . ALA A 1 91 ? 26.653 6.575 -39.769 1.00 84.44 91 ALA A O 1
ATOM 699 N N . ASP A 1 92 ? 28.758 7.375 -39.882 1.00 85.12 92 ASP A N 1
ATOM 700 C CA . ASP A 1 92 ? 28.711 7.916 -41.245 1.00 85.12 92 ASP A CA 1
ATOM 701 C C . ASP A 1 92 ? 29.863 7.315 -42.062 1.00 85.12 92 ASP A C 1
ATOM 703 O O . ASP A 1 92 ? 31.024 7.716 -41.945 1.00 85.12 92 ASP A O 1
ATOM 707 N N . TRP A 1 93 ? 29.553 6.288 -42.852 1.00 82.38 93 TRP A N 1
ATOM 708 C CA . TRP A 1 93 ? 30.546 5.565 -43.641 1.00 82.38 93 TRP A CA 1
ATOM 709 C C . TRP A 1 93 ? 30.759 6.233 -45.002 1.00 82.38 93 TRP A C 1
ATOM 711 O O . TRP A 1 93 ? 29.812 6.496 -45.743 1.00 82.38 93 TRP A O 1
ATOM 721 N N . LYS A 1 94 ? 32.023 6.480 -45.365 1.00 81.44 94 LYS A N 1
ATOM 722 C CA . LYS A 1 94 ? 32.396 7.056 -46.665 1.00 81.44 94 LYS A CA 1
ATOM 723 C C . LYS A 1 94 ? 32.792 5.965 -47.653 1.00 81.44 94 LYS A C 1
ATOM 725 O O . LYS A 1 94 ? 33.564 5.067 -47.323 1.00 81.44 94 LYS A O 1
ATOM 730 N N . ASN A 1 95 ? 32.320 6.087 -48.892 1.00 72.50 95 ASN A N 1
ATOM 731 C CA . ASN A 1 95 ? 32.808 5.249 -49.982 1.00 72.50 95 ASN A CA 1
ATOM 732 C C . ASN A 1 95 ? 34.275 5.601 -50.283 1.00 72.50 95 ASN A C 1
ATOM 734 O O . ASN A 1 95 ? 34.611 6.776 -50.394 1.00 72.50 95 ASN A O 1
ATOM 738 N N . GLN A 1 96 ? 35.115 4.573 -50.458 1.00 70.44 96 GLN A N 1
ATOM 739 C CA . GLN A 1 96 ? 36.537 4.661 -50.850 1.00 70.44 96 GLN A CA 1
ATOM 740 C C . GLN A 1 96 ? 37.545 5.082 -49.754 1.00 70.44 96 GLN A C 1
ATOM 742 O O . GLN A 1 96 ? 38.669 5.465 -50.072 1.00 70.44 96 GLN A O 1
ATOM 747 N N . GLY A 1 97 ? 37.192 4.951 -48.470 1.00 74.75 97 GLY A N 1
ATOM 748 C CA . GLY A 1 97 ? 38.146 4.990 -47.349 1.00 74.75 97 GLY A CA 1
ATOM 749 C C . GLY A 1 97 ? 38.551 3.588 -46.856 1.00 74.75 97 GLY A C 1
ATOM 750 O O . GLY A 1 97 ? 37.903 2.604 -47.220 1.00 74.75 97 GLY A O 1
ATOM 751 N N . PRO A 1 98 ? 39.602 3.461 -46.022 1.00 79.56 98 PRO A N 1
ATOM 752 C CA . PRO A 1 98 ? 39.916 2.196 -45.360 1.00 79.56 98 PRO A CA 1
ATOM 753 C C . PRO A 1 98 ? 38.755 1.757 -44.453 1.00 79.56 98 PRO A C 1
ATOM 755 O O . PRO A 1 98 ? 38.180 2.570 -43.729 1.00 79.56 98 PRO A O 1
ATOM 758 N N . PHE A 1 99 ? 38.414 0.467 -44.483 1.00 84.12 99 PHE A N 1
ATOM 759 C CA . PHE A 1 99 ? 37.371 -0.104 -43.629 1.00 84.12 99 PHE A CA 1
ATOM 760 C C . PHE A 1 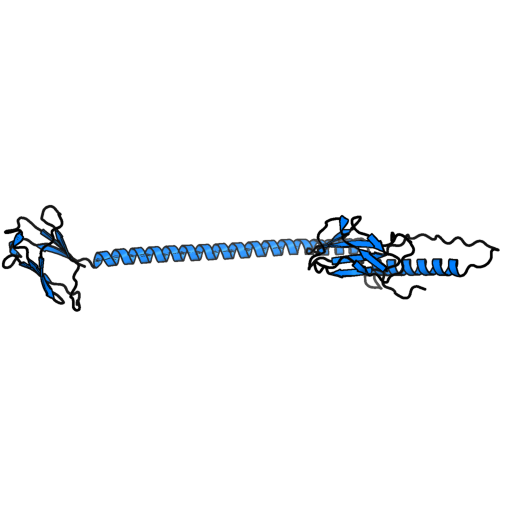99 ? 37.832 -0.126 -42.167 1.00 84.12 99 PHE A C 1
ATOM 762 O O . PHE A 1 99 ? 38.794 -0.818 -41.829 1.00 84.12 99 PHE A O 1
ATOM 769 N N . ASN A 1 100 ? 37.146 0.622 -41.301 1.00 87.06 100 ASN A N 1
ATOM 770 C CA . ASN A 1 100 ? 37.403 0.619 -39.865 1.00 87.06 100 ASN A CA 1
ATOM 771 C C . ASN A 1 100 ? 36.411 -0.316 -39.162 1.00 87.06 100 ASN A C 1
ATOM 773 O O . ASN A 1 100 ? 35.272 0.072 -38.896 1.00 87.06 100 ASN A O 1
ATOM 777 N N . ALA A 1 101 ? 36.861 -1.537 -38.863 1.00 87.81 101 ALA A N 1
ATOM 778 C CA . ALA A 1 101 ? 36.051 -2.539 -38.176 1.00 87.81 101 ALA A CA 1
ATOM 779 C C . ALA A 1 101 ? 35.547 -2.045 -36.810 1.00 87.81 101 ALA A C 1
ATOM 781 O O . ALA A 1 101 ? 34.390 -2.271 -36.489 1.00 87.81 101 ALA A O 1
ATOM 782 N N . GLU A 1 102 ? 36.350 -1.283 -36.061 1.00 88.19 102 GLU A N 1
ATOM 783 C CA . GLU A 1 102 ? 35.958 -0.748 -34.749 1.00 88.19 102 GLU A CA 1
ATOM 784 C C . GLU A 1 102 ? 34.751 0.195 -34.857 1.00 88.19 102 GLU A C 1
ATOM 786 O O . GLU A 1 102 ? 33.808 0.118 -34.078 1.00 88.19 102 GLU A O 1
ATOM 791 N N . THR A 1 103 ? 34.727 1.061 -35.876 1.00 87.56 103 THR A N 1
ATOM 792 C CA . THR A 1 103 ? 33.582 1.956 -36.114 1.00 87.56 103 THR A CA 1
ATOM 793 C C . THR A 1 103 ? 32.308 1.181 -36.449 1.00 87.56 103 THR A C 1
ATOM 795 O O . THR A 1 103 ? 31.211 1.612 -36.095 1.00 87.56 103 THR A O 1
ATOM 798 N N . VAL A 1 104 ? 32.441 0.049 -37.141 1.00 88.81 104 VAL A N 1
ATOM 799 C CA . VAL A 1 104 ? 31.310 -0.821 -37.478 1.00 88.81 104 VAL A CA 1
ATOM 800 C C . VAL A 1 104 ? 30.823 -1.575 -36.245 1.00 88.81 104 VAL A C 1
ATOM 802 O O . VAL A 1 104 ? 29.623 -1.568 -35.982 1.00 88.81 104 VAL A O 1
ATOM 805 N N . GLU A 1 105 ? 31.732 -2.148 -35.459 1.00 90.56 105 GLU A N 1
ATOM 806 C CA . GLU A 1 105 ? 31.407 -2.847 -34.213 1.00 90.56 105 GLU A CA 1
ATOM 807 C C . GLU A 1 105 ? 30.698 -1.923 -33.220 1.00 90.56 105 GLU A C 1
ATOM 809 O O . GLU A 1 105 ? 29.620 -2.264 -32.748 1.00 90.56 105 GLU A O 1
ATOM 814 N N . VAL A 1 106 ? 31.201 -0.705 -32.986 1.00 89.12 106 VAL A N 1
ATOM 815 C CA . VAL A 1 106 ? 30.538 0.273 -32.100 1.00 89.12 106 VAL A CA 1
ATOM 816 C C . VAL A 1 106 ? 29.127 0.617 -32.590 1.00 89.12 106 VAL A C 1
ATOM 818 O O . VAL A 1 106 ? 28.200 0.742 -31.787 1.00 89.12 106 VAL A O 1
ATOM 821 N N . ALA A 1 107 ? 28.936 0.755 -33.905 1.00 89.81 107 ALA A N 1
ATOM 822 C CA . ALA A 1 107 ? 27.623 1.039 -34.476 1.00 89.81 107 ALA A CA 1
ATOM 823 C C . ALA A 1 107 ? 26.644 -0.135 -34.294 1.00 89.81 107 ALA A C 1
ATOM 825 O O . ALA A 1 107 ? 25.481 0.083 -33.950 1.00 89.81 107 ALA A O 1
ATOM 826 N N . ILE A 1 108 ? 27.108 -1.369 -34.502 1.00 91.38 108 ILE A N 1
ATOM 827 C CA . ILE A 1 108 ? 26.306 -2.589 -34.339 1.00 91.38 108 ILE A CA 1
ATOM 828 C C . ILE A 1 108 ? 26.018 -2.865 -32.858 1.00 91.38 108 ILE A C 1
ATOM 830 O O . ILE A 1 108 ? 24.883 -3.212 -32.519 1.00 91.38 108 ILE A O 1
ATOM 834 N N . ASP A 1 109 ? 26.988 -2.653 -31.967 1.00 91.12 109 ASP A N 1
ATOM 835 C CA . ASP A 1 109 ? 26.793 -2.753 -30.521 1.00 91.12 109 ASP A CA 1
ATOM 836 C C . ASP A 1 109 ? 25.728 -1.729 -30.078 1.00 91.12 109 ASP A C 1
ATOM 838 O O . ASP A 1 109 ? 24.755 -2.101 -29.420 1.00 91.12 109 ASP A O 1
ATOM 842 N N . LYS A 1 110 ? 25.798 -0.466 -30.527 1.00 90.69 110 LYS A N 1
ATOM 843 C CA . LYS A 1 110 ? 24.755 0.529 -30.207 1.00 90.69 110 LYS A CA 1
ATOM 844 C C . LYS A 1 110 ? 23.370 0.104 -30.708 1.00 90.69 110 LYS A C 1
ATOM 846 O O . LYS A 1 110 ? 22.389 0.217 -29.975 1.00 90.69 110 LYS A O 1
ATOM 851 N N . LEU A 1 111 ? 23.262 -0.412 -31.934 1.00 92.12 111 LEU A N 1
ATOM 852 C CA . LEU A 1 111 ? 21.986 -0.918 -32.458 1.00 92.12 111 LEU A CA 1
ATOM 853 C C . LEU A 1 111 ? 21.450 -2.097 -31.634 1.00 92.12 111 LEU A C 1
ATOM 855 O O . LEU A 1 111 ? 20.249 -2.178 -31.377 1.00 92.12 111 LEU A O 1
ATOM 859 N N . THR A 1 112 ? 22.337 -2.978 -31.175 1.00 92.31 112 THR A N 1
ATOM 860 C CA . THR A 1 112 ? 21.981 -4.096 -30.296 1.00 92.31 112 THR A CA 1
ATOM 861 C C . THR A 1 112 ? 21.474 -3.589 -28.945 1.00 92.31 112 THR A C 1
ATOM 863 O O . THR A 1 112 ? 20.454 -4.071 -28.452 1.00 92.31 112 THR A O 1
ATOM 866 N N . ALA A 1 113 ? 22.113 -2.566 -28.376 1.00 91.94 113 ALA A N 1
ATOM 867 C CA . ALA A 1 113 ? 21.666 -1.914 -27.148 1.00 91.94 113 ALA A CA 1
ATOM 868 C C . ALA A 1 113 ? 20.284 -1.253 -27.294 1.00 91.94 113 ALA A C 1
ATOM 870 O O . ALA A 1 113 ? 19.424 -1.434 -26.431 1.00 91.94 113 ALA A O 1
ATOM 871 N N . VAL A 1 114 ? 20.023 -0.571 -28.414 1.00 92.69 114 VAL A N 1
ATOM 872 C CA . VAL A 1 114 ? 18.698 -0.007 -28.729 1.00 92.69 114 VAL A CA 1
ATOM 873 C C . VAL A 1 114 ? 17.637 -1.108 -28.833 1.00 92.69 114 VAL A C 1
ATOM 875 O O . VAL A 1 114 ? 16.542 -0.960 -28.292 1.00 92.69 114 VAL A O 1
ATOM 878 N N . ALA A 1 115 ? 17.950 -2.244 -29.462 1.00 92.56 115 ALA A N 1
ATOM 879 C CA . ALA A 1 115 ? 17.028 -3.379 -29.530 1.00 92.56 115 ALA A CA 1
ATOM 880 C C . ALA A 1 115 ? 16.737 -3.983 -28.139 1.00 92.56 115 ALA A C 1
ATOM 882 O O . ALA A 1 115 ? 15.597 -4.349 -27.845 1.00 92.56 115 ALA A O 1
ATOM 883 N N . GLN A 1 116 ? 17.740 -4.057 -27.256 1.00 93.06 116 GLN A N 1
ATOM 884 C CA . GLN A 1 116 ? 17.560 -4.480 -25.860 1.00 93.06 116 GLN A CA 1
ATOM 885 C C . GLN A 1 116 ? 16.671 -3.503 -25.079 1.00 93.06 116 GLN A C 1
ATOM 887 O O . GLN A 1 116 ? 15.795 -3.945 -24.335 1.00 93.06 116 GLN A O 1
ATOM 892 N N . GLN A 1 117 ? 16.851 -2.194 -25.276 1.00 93.94 117 GLN A N 1
ATOM 893 C CA . GLN A 1 117 ? 15.997 -1.167 -24.679 1.00 93.94 117 GLN A CA 1
ATOM 894 C C . GLN A 1 117 ? 14.547 -1.295 -25.160 1.00 93.94 117 GLN A C 1
ATOM 896 O O . GLN A 1 117 ? 13.637 -1.354 -24.341 1.00 93.94 117 GLN A O 1
ATOM 901 N N . GLN A 1 118 ? 14.314 -1.430 -26.468 1.00 93.44 118 GLN A N 1
ATOM 902 C CA . GLN A 1 118 ? 12.962 -1.631 -27.002 1.00 93.44 118 GLN A CA 1
ATOM 903 C C . GLN A 1 118 ? 12.318 -2.912 -26.461 1.00 93.44 118 GLN A C 1
ATOM 905 O O . GLN A 1 118 ? 11.137 -2.918 -26.127 1.00 93.44 118 GLN A O 1
ATOM 910 N N . LYS A 1 119 ? 13.085 -4.003 -26.321 1.00 92.25 119 LYS A N 1
ATOM 911 C CA . LYS A 1 119 ? 12.605 -5.234 -25.677 1.00 92.25 119 LYS A CA 1
ATOM 912 C C . LYS A 1 119 ? 12.191 -4.990 -24.221 1.00 92.25 119 LYS A C 1
ATOM 914 O O . LYS A 1 119 ? 11.191 -5.559 -23.793 1.00 92.25 119 LYS A O 1
ATOM 919 N N . GLU A 1 120 ? 12.944 -4.185 -23.472 1.00 92.75 120 GLU A N 1
ATOM 920 C CA . GLU A 1 120 ? 12.619 -3.797 -22.094 1.00 92.75 120 GLU A CA 1
ATOM 921 C C . GLU A 1 120 ? 11.319 -2.985 -22.033 1.00 92.75 120 GLU A C 1
ATOM 923 O O . GLU A 1 120 ? 10.423 -3.334 -21.264 1.00 92.75 120 GLU A O 1
ATOM 928 N N . GLU A 1 121 ? 11.173 -1.972 -22.887 1.00 92.56 121 GLU A N 1
ATOM 929 C CA . GLU A 1 121 ? 9.963 -1.149 -22.969 1.00 92.56 121 GLU A CA 1
ATOM 930 C C . GLU A 1 121 ? 8.747 -2.009 -23.341 1.00 92.56 121 GLU A C 1
ATOM 932 O O . GLU A 1 121 ? 7.738 -2.013 -22.637 1.00 92.56 121 GLU A O 1
ATOM 937 N N . LEU A 1 122 ? 8.875 -2.847 -24.374 1.00 92.00 122 LEU A N 1
ATOM 938 C CA . LEU A 1 122 ? 7.852 -3.807 -24.789 1.00 92.00 122 LEU A CA 1
ATOM 939 C C . LEU A 1 122 ? 7.599 -4.910 -23.755 1.00 92.00 122 LEU A C 1
ATOM 941 O O . LEU A 1 122 ? 6.607 -5.622 -23.875 1.00 92.00 122 LEU A O 1
ATOM 945 N N . ALA A 1 123 ? 8.468 -5.133 -22.772 1.00 90.62 123 ALA A N 1
ATOM 946 C CA . ALA A 1 123 ? 8.186 -6.063 -21.678 1.00 90.62 123 ALA A CA 1
ATOM 947 C C . ALA A 1 123 ? 7.286 -5.432 -20.604 1.00 90.62 123 ALA A C 1
ATOM 949 O O . ALA A 1 123 ? 6.683 -6.163 -19.824 1.00 90.62 123 ALA A O 1
ATOM 950 N N . ARG A 1 124 ? 7.177 -4.096 -20.574 1.00 89.00 124 ARG A N 1
ATOM 951 C CA . ARG A 1 124 ? 6.338 -3.342 -19.631 1.00 89.00 124 ARG A CA 1
ATOM 952 C C . ARG A 1 124 ? 4.944 -3.003 -20.164 1.00 89.00 124 ARG A C 1
ATOM 954 O O . ARG A 1 124 ? 4.120 -2.513 -19.400 1.00 89.00 124 ARG A O 1
ATOM 961 N N . VAL A 1 125 ? 4.671 -3.244 -21.446 1.00 89.44 125 VAL A N 1
ATOM 962 C CA . VAL A 1 125 ? 3.359 -2.962 -22.053 1.00 89.44 125 VAL A CA 1
ATOM 963 C C . VAL A 1 125 ? 2.375 -4.119 -21.874 1.00 89.44 125 VAL A C 1
ATOM 965 O O . VAL A 1 125 ? 2.762 -5.288 -21.821 1.00 89.44 125 VAL A O 1
ATOM 968 N N . ILE A 1 126 ? 1.084 -3.789 -21.869 1.00 86.62 126 ILE A N 1
ATOM 969 C CA . ILE A 1 126 ? -0.010 -4.761 -21.959 1.00 86.62 126 ILE A CA 1
ATOM 970 C C . ILE A 1 126 ? -0.116 -5.224 -23.416 1.00 86.62 126 ILE A C 1
ATOM 972 O O . ILE A 1 126 ? -0.194 -4.402 -24.329 1.00 86.62 126 ILE A O 1
ATOM 976 N N . LYS A 1 127 ? -0.085 -6.541 -23.646 1.00 86.44 127 LYS A N 1
ATOM 977 C CA . LYS A 1 127 ? -0.106 -7.139 -24.989 1.00 86.44 127 LYS A CA 1
ATOM 978 C C . LYS A 1 127 ? -1.402 -7.890 -25.231 1.00 86.44 127 LYS A C 1
ATOM 980 O O . LYS A 1 127 ? -1.830 -8.681 -24.394 1.00 86.44 127 LYS A O 1
ATOM 985 N N . TYR A 1 128 ? -1.968 -7.690 -26.415 1.00 85.56 128 TYR A N 1
ATOM 986 C CA . TYR A 1 128 ? -3.049 -8.525 -26.921 1.00 85.56 128 TYR A CA 1
ATOM 987 C C . TYR A 1 128 ? -2.506 -9.873 -27.411 1.00 85.56 128 TYR A C 1
ATOM 989 O O . TYR A 1 128 ? -1.305 -10.036 -27.644 1.00 85.56 128 TYR A O 1
ATOM 997 N N . ALA A 1 129 ? -3.405 -10.849 -27.546 1.00 87.19 129 ALA A N 1
ATOM 998 C CA . ALA A 1 129 ? -3.074 -12.138 -28.142 1.00 87.19 129 ALA A CA 1
ATOM 999 C C . ALA A 1 129 ? -2.544 -11.959 -29.576 1.00 87.19 129 ALA A C 1
ATOM 1001 O O . ALA A 1 129 ? -2.914 -11.016 -30.271 1.00 87.19 129 ALA A O 1
ATOM 1002 N N . VAL A 1 130 ? -1.667 -12.869 -30.008 1.00 90.25 130 VAL A N 1
ATOM 1003 C CA . VAL A 1 130 ? -0.925 -12.763 -31.281 1.00 90.25 130 VAL A CA 1
ATOM 1004 C C . VAL A 1 130 ? -1.825 -12.712 -32.523 1.00 90.25 130 VAL A C 1
ATOM 1006 O O . VAL A 1 130 ? -1.428 -12.176 -33.551 1.00 90.25 130 VAL A O 1
ATOM 1009 N N . ASP A 1 131 ? -3.031 -13.262 -32.429 1.00 91.31 131 ASP A N 1
ATOM 1010 C CA . ASP A 1 131 ? -4.050 -13.306 -33.477 1.00 91.31 131 ASP A CA 1
ATOM 1011 C C . ASP A 1 131 ? -5.035 -12.127 -33.418 1.00 91.31 131 ASP A C 1
ATOM 1013 O O . ASP A 1 131 ? -5.951 -12.046 -34.237 1.00 91.31 131 ASP A O 1
ATOM 1017 N N . LYS A 1 132 ? -4.855 -11.198 -32.471 1.00 87.38 132 LYS A N 1
ATOM 1018 C CA . LYS A 1 132 ? -5.726 -10.038 -32.280 1.00 87.38 132 LYS A CA 1
ATOM 1019 C C . LYS A 1 132 ? -5.049 -8.747 -32.716 1.00 87.38 132 LYS A C 1
ATOM 1021 O O . LYS A 1 132 ? -3.901 -8.472 -32.383 1.00 87.38 132 LYS A O 1
ATOM 1026 N N . THR A 1 133 ? -5.814 -7.911 -33.409 1.00 87.56 133 THR A N 1
ATOM 1027 C CA . THR A 1 133 ? -5.480 -6.504 -33.651 1.00 87.56 133 THR A CA 1
ATOM 1028 C C . THR A 1 133 ? -6.556 -5.671 -32.963 1.00 87.56 133 THR A C 1
ATOM 1030 O O . THR A 1 133 ? -7.683 -5.665 -33.457 1.00 87.56 133 THR A O 1
ATOM 1033 N N . PRO A 1 134 ? -6.261 -5.048 -31.810 1.00 82.75 134 PRO A N 1
ATOM 1034 C CA . PRO A 1 134 ? -7.272 -4.333 -31.047 1.00 82.75 134 PRO A CA 1
ATOM 1035 C C . PRO A 1 134 ? -7.755 -3.103 -31.813 1.00 82.75 134 PRO A C 1
ATOM 1037 O O . PRO A 1 134 ? -6.964 -2.349 -32.386 1.00 82.75 134 PRO A O 1
ATOM 1040 N N . THR A 1 135 ? -9.062 -2.901 -31.803 1.00 87.00 135 THR A N 1
ATOM 1041 C CA . THR A 1 135 ? -9.705 -1.669 -32.256 1.00 87.00 135 THR A CA 1
ATOM 1042 C C . THR A 1 135 ? -9.633 -0.595 -31.169 1.00 87.00 135 THR A C 1
ATOM 1044 O O . THR A 1 135 ? -9.449 -0.899 -29.990 1.00 87.00 135 THR A O 1
ATOM 1047 N N . GLU A 1 136 ? -9.806 0.678 -31.541 1.00 83.19 136 GLU A N 1
ATOM 1048 C CA . GLU A 1 136 ? -9.853 1.779 -30.563 1.00 83.19 136 GLU A CA 1
ATOM 1049 C C . GLU A 1 136 ? -10.929 1.547 -29.489 1.00 83.19 136 GLU A C 1
ATOM 1051 O O . GLU A 1 136 ? -10.690 1.814 -28.314 1.00 83.19 136 GLU A O 1
ATOM 1056 N N . THR A 1 137 ? -12.075 0.969 -29.867 1.00 85.44 137 THR A N 1
ATOM 1057 C CA . THR A 1 137 ? -13.166 0.629 -28.943 1.00 85.44 137 THR A CA 1
ATOM 1058 C C . THR A 1 137 ? -12.743 -0.399 -27.895 1.00 85.44 137 THR A C 1
ATOM 1060 O O . THR A 1 137 ? -12.955 -0.164 -26.709 1.00 85.44 137 THR A O 1
ATOM 1063 N N . GLU A 1 138 ? -12.092 -1.495 -28.295 1.00 82.75 138 GLU A N 1
ATOM 1064 C CA . GLU A 1 138 ? -11.617 -2.526 -27.357 1.00 82.75 138 GLU A CA 1
ATOM 1065 C C . GLU A 1 138 ? -10.564 -1.975 -26.384 1.00 82.75 138 GLU A C 1
ATOM 1067 O O . GLU A 1 138 ? -10.532 -2.354 -25.213 1.00 82.75 138 GLU A O 1
ATOM 1072 N N . ILE A 1 139 ? -9.724 -1.039 -26.842 1.00 83.94 139 ILE A N 1
ATOM 1073 C CA . ILE A 1 139 ? -8.760 -0.346 -25.980 1.00 83.94 139 ILE A CA 1
ATOM 1074 C C . ILE A 1 139 ? -9.492 0.522 -24.950 1.00 83.94 139 ILE A C 1
ATOM 1076 O O . ILE A 1 139 ? -9.155 0.474 -23.767 1.00 83.94 139 ILE A O 1
ATOM 1080 N N . SER A 1 140 ? -10.499 1.293 -25.370 1.00 83.00 140 SER A N 1
ATOM 1081 C CA . SER A 1 140 ? -11.292 2.130 -24.462 1.00 83.00 140 SER A CA 1
ATOM 1082 C C . SER A 1 140 ? -12.079 1.309 -23.440 1.00 83.00 140 SER A C 1
ATOM 1084 O O . SER A 1 140 ? -12.105 1.673 -22.268 1.00 83.00 140 SER A O 1
ATOM 1086 N N . GLU A 1 141 ? -12.674 0.186 -23.845 1.00 85.31 141 GLU A N 1
ATOM 1087 C CA . GLU A 1 141 ? -13.376 -0.728 -22.934 1.00 85.31 141 GLU A CA 1
ATOM 1088 C C . GLU A 1 141 ? -12.426 -1.347 -21.905 1.00 85.31 141 GLU A C 1
ATOM 1090 O O . GLU A 1 141 ? -12.748 -1.417 -20.718 1.00 85.31 141 GLU A O 1
ATOM 1095 N N . PHE A 1 142 ? -11.227 -1.748 -22.334 1.00 84.75 142 PHE A N 1
ATOM 1096 C CA . PHE A 1 142 ? -10.202 -2.252 -21.428 1.00 84.75 142 PHE A CA 1
ATOM 1097 C C . PHE A 1 142 ? -9.781 -1.194 -20.397 1.00 84.75 142 PHE A C 1
ATOM 1099 O O . PHE A 1 142 ? -9.713 -1.499 -19.207 1.00 84.75 142 PHE A O 1
ATOM 1106 N N . ILE A 1 143 ? -9.568 0.056 -20.819 1.00 85.12 143 ILE A N 1
ATOM 1107 C CA . ILE A 1 143 ? -9.252 1.166 -19.905 1.00 85.12 143 ILE A CA 1
ATOM 1108 C C . ILE A 1 143 ? -10.399 1.397 -18.912 1.00 85.12 143 ILE A C 1
ATOM 1110 O O . ILE A 1 143 ? -10.153 1.421 -17.708 1.00 85.12 143 ILE A O 1
ATOM 1114 N N . ALA A 1 144 ? -11.646 1.463 -19.388 1.00 83.00 144 ALA A N 1
ATOM 1115 C CA . ALA A 1 144 ? -12.818 1.638 -18.530 1.00 83.00 144 ALA A CA 1
ATOM 1116 C C . ALA A 1 144 ? -12.965 0.502 -17.502 1.00 83.00 144 ALA A C 1
ATOM 1118 O O . ALA A 1 144 ? -13.371 0.736 -16.365 1.00 83.00 144 ALA A O 1
ATOM 1119 N N . SER A 1 145 ? -12.597 -0.731 -17.869 1.00 84.38 145 SER A N 1
ATOM 1120 C CA . SER A 1 145 ? -12.600 -1.859 -16.933 1.00 84.38 145 SER A CA 1
ATOM 1121 C C . SER A 1 145 ? -11.568 -1.705 -15.810 1.00 84.38 145 SER A C 1
ATOM 1123 O O . SER A 1 145 ? -11.856 -2.065 -14.672 1.00 84.38 145 SER A O 1
ATOM 1125 N N . ILE A 1 146 ? -10.394 -1.133 -16.101 1.00 82.00 146 ILE A N 1
ATOM 1126 C CA . ILE A 1 146 ? -9.357 -0.857 -15.097 1.00 82.00 146 ILE A CA 1
ATOM 1127 C C . ILE A 1 146 ? -9.787 0.292 -14.182 1.00 82.00 146 ILE A C 1
ATOM 1129 O O . ILE A 1 146 ? -9.649 0.182 -12.966 1.00 82.00 146 ILE A O 1
ATOM 1133 N N . GLU A 1 147 ? -10.340 1.370 -14.738 1.00 79.25 147 GLU A N 1
ATOM 1134 C CA . GLU A 1 147 ? -10.866 2.487 -13.943 1.00 79.25 147 GLU A CA 1
ATOM 1135 C C . GLU A 1 147 ? -11.987 2.013 -13.007 1.00 79.25 147 GLU A C 1
ATOM 1137 O O . GLU A 1 147 ? -11.948 2.290 -11.808 1.00 79.25 147 GLU A O 1
ATOM 1142 N N . GLY A 1 148 ? -12.902 1.174 -13.502 1.00 75.19 148 GLY A N 1
ATOM 1143 C CA . GLY A 1 148 ? -13.945 0.567 -12.675 1.00 75.19 148 GLY A CA 1
ATOM 1144 C C . GLY A 1 148 ? -13.408 -0.304 -11.530 1.00 75.19 148 GLY A C 1
ATOM 1145 O O . GLY A 1 148 ? -14.035 -0.371 -10.475 1.00 75.19 148 GLY A O 1
ATOM 1146 N N . LEU A 1 149 ? -12.241 -0.944 -11.683 1.00 74.31 149 LEU A N 1
ATOM 1147 C CA . LEU A 1 149 ? -11.587 -1.670 -10.584 1.00 74.31 149 LEU A CA 1
ATOM 1148 C C . LEU A 1 149 ? -11.050 -0.721 -9.502 1.00 74.31 149 LEU A C 1
ATOM 1150 O O . LEU A 1 149 ? -11.151 -1.042 -8.319 1.00 74.31 149 LEU A O 1
ATOM 1154 N N . SER A 1 150 ? -10.532 0.450 -9.879 1.00 70.81 150 SER A N 1
ATOM 1155 C CA . SER A 1 150 ? -10.052 1.446 -8.909 1.00 70.81 150 SER A CA 1
ATOM 1156 C C . SER A 1 150 ? -11.186 2.033 -8.056 1.00 70.81 150 SER A C 1
ATOM 1158 O O . SER A 1 150 ? -11.026 2.220 -6.848 1.00 70.81 150 SER A O 1
ATOM 1160 N N . ASP A 1 151 ? -12.373 2.205 -8.642 1.00 74.69 151 ASP A N 1
ATOM 1161 C CA . ASP A 1 151 ? -13.574 2.620 -7.909 1.00 74.69 151 ASP A CA 1
ATOM 1162 C C . ASP A 1 151 ? -14.038 1.550 -6.905 1.00 74.69 151 ASP A C 1
ATOM 1164 O O . ASP A 1 151 ? -14.532 1.869 -5.819 1.00 74.69 151 ASP A O 1
ATOM 1168 N N . ILE A 1 152 ? -13.840 0.266 -7.229 1.00 76.88 152 ILE A N 1
ATOM 1169 C CA . ILE A 1 152 ? -14.156 -0.851 -6.331 1.00 76.88 152 ILE A CA 1
ATOM 1170 C C . ILE A 1 152 ? -13.223 -0.859 -5.114 1.00 76.88 152 ILE A C 1
ATOM 1172 O O . ILE A 1 152 ? -13.698 -1.079 -4.001 1.00 76.88 152 ILE A O 1
ATOM 1176 N N . GLU A 1 153 ? -11.925 -0.588 -5.276 1.00 78.19 153 GLU A N 1
ATOM 1177 C CA . GLU A 1 153 ? -10.984 -0.516 -4.145 1.00 78.19 153 GLU A CA 1
ATOM 1178 C C . GLU A 1 153 ? -11.351 0.607 -3.165 1.00 78.19 153 GLU A C 1
ATOM 1180 O O . GLU A 1 153 ? -11.388 0.386 -1.950 1.00 78.19 153 GLU A O 1
ATOM 1185 N N . ALA A 1 154 ? -11.711 1.786 -3.679 1.00 78.69 154 ALA A N 1
ATOM 1186 C CA . ALA A 1 154 ? -12.198 2.890 -2.855 1.00 78.69 154 ALA A CA 1
ATOM 1187 C C . ALA A 1 154 ? -13.503 2.528 -2.121 1.00 78.69 154 ALA A C 1
ATOM 1189 O O . ALA A 1 154 ? -13.662 2.837 -0.936 1.00 78.69 154 ALA A O 1
ATOM 1190 N N . ALA A 1 155 ? -14.423 1.828 -2.793 1.00 83.62 155 ALA A N 1
ATOM 1191 C CA . ALA A 1 155 ? -15.664 1.351 -2.189 1.00 83.62 155 ALA A CA 1
ATOM 1192 C C . ALA A 1 155 ? -15.426 0.287 -1.100 1.00 83.62 155 ALA A C 1
ATOM 1194 O O . ALA A 1 155 ? -16.089 0.321 -0.062 1.00 83.62 155 ALA A O 1
ATOM 1195 N N . ILE A 1 156 ? -14.467 -0.626 -1.294 1.00 85.81 156 ILE A N 1
ATOM 1196 C CA . ILE A 1 156 ? -14.076 -1.631 -0.292 1.00 85.81 156 ILE A CA 1
ATOM 1197 C C . ILE A 1 156 ? -13.501 -0.948 0.949 1.00 85.81 156 ILE A C 1
ATOM 1199 O O . ILE A 1 156 ? -13.917 -1.271 2.061 1.00 85.81 156 ILE A O 1
ATOM 1203 N N . LEU A 1 157 ? -12.596 0.019 0.775 1.00 90.31 157 LEU A N 1
ATOM 1204 C CA . LEU A 1 157 ? -12.019 0.763 1.895 1.00 90.31 157 LEU A CA 1
ATOM 1205 C C . LEU A 1 157 ? -13.102 1.517 2.682 1.00 90.31 157 LEU A C 1
ATOM 1207 O O . LEU A 1 157 ? -13.126 1.474 3.911 1.00 90.31 157 LEU A O 1
ATOM 1211 N N . ALA A 1 158 ? -14.041 2.161 1.986 1.00 90.25 158 ALA A N 1
ATOM 1212 C CA . ALA A 1 158 ? -15.165 2.837 2.626 1.00 90.25 158 ALA A CA 1
ATOM 1213 C C . ALA A 1 158 ? -16.062 1.862 3.413 1.00 90.25 158 ALA A C 1
ATOM 1215 O O . ALA A 1 158 ? -16.495 2.182 4.521 1.00 90.25 158 ALA A O 1
ATOM 1216 N N . ALA A 1 159 ? -16.312 0.664 2.874 1.00 93.06 159 ALA A N 1
ATOM 1217 C CA . ALA A 1 159 ? -17.074 -0.377 3.558 1.00 93.06 159 ALA A CA 1
ATOM 1218 C C . ALA A 1 159 ? -16.355 -0.896 4.816 1.00 93.06 159 ALA A C 1
ATOM 1220 O O . ALA A 1 159 ? -17.001 -1.075 5.846 1.00 93.06 159 ALA A O 1
ATOM 1221 N N . GLN A 1 160 ? -15.032 -1.079 4.760 1.00 94.00 160 GLN A N 1
ATOM 1222 C CA . GLN A 1 160 ? -14.221 -1.480 5.916 1.00 94.00 160 GLN A CA 1
ATOM 1223 C C . GLN A 1 160 ? -14.271 -0.432 7.032 1.00 94.00 160 GLN A C 1
ATOM 1225 O O . GLN A 1 160 ? -14.567 -0.773 8.173 1.00 94.00 160 GLN A O 1
ATOM 1230 N N . ILE A 1 161 ? -14.088 0.850 6.699 1.00 95.62 161 ILE A N 1
ATOM 1231 C CA . ILE A 1 161 ? -14.180 1.951 7.673 1.00 95.62 161 ILE A CA 1
ATOM 1232 C C . ILE A 1 161 ? -15.577 2.007 8.309 1.00 95.62 161 ILE A C 1
ATOM 1234 O O . ILE A 1 161 ? -15.709 2.225 9.514 1.00 95.62 161 ILE A O 1
ATOM 1238 N N . ALA A 1 162 ? -16.633 1.800 7.518 1.00 94.88 162 ALA A N 1
ATOM 1239 C CA . ALA A 1 162 ? -17.998 1.764 8.035 1.00 94.88 162 ALA A CA 1
ATOM 1240 C C . ALA A 1 162 ? -18.231 0.571 8.977 1.00 94.88 162 ALA A C 1
ATOM 1242 O O . ALA A 1 162 ? -18.899 0.729 10.001 1.00 94.88 162 ALA A O 1
ATOM 1243 N N . GLN A 1 163 ? -17.667 -0.598 8.659 1.00 95.12 163 GLN A N 1
ATOM 1244 C CA . GLN A 1 163 ? -17.734 -1.778 9.516 1.00 95.12 163 GLN A CA 1
ATOM 1245 C C . GLN A 1 163 ? -16.992 -1.551 10.841 1.00 95.12 163 GLN A C 1
ATOM 1247 O O . GLN A 1 163 ? -17.583 -1.752 11.899 1.00 95.12 163 GLN A O 1
ATOM 1252 N N . GLU A 1 164 ? -15.751 -1.061 10.803 1.00 93.88 164 GLU A N 1
ATOM 1253 C CA . GLU A 1 164 ? -14.978 -0.733 12.010 1.00 93.88 164 GLU A CA 1
ATOM 1254 C C . GLU A 1 164 ? -15.699 0.314 12.874 1.00 93.88 164 GLU A C 1
ATOM 1256 O O . GLU A 1 164 ? -15.776 0.186 14.097 1.00 93.88 164 GLU A O 1
ATOM 1261 N N . GLY A 1 165 ? -16.297 1.331 12.245 1.00 95.69 165 GLY A N 1
ATOM 1262 C CA . GLY A 1 165 ? -17.109 2.330 12.937 1.00 95.69 165 GLY A CA 1
ATOM 1263 C C . GLY A 1 165 ? -18.341 1.732 13.625 1.00 95.69 165 GLY A C 1
ATOM 1264 O O . GLY A 1 165 ? -18.673 2.131 14.744 1.00 95.69 165 GLY A O 1
ATOM 1265 N N . ALA A 1 166 ? -19.004 0.761 12.993 1.00 96.69 166 ALA A N 1
ATOM 1266 C CA . ALA A 1 166 ? -20.142 0.054 13.578 1.00 96.69 166 ALA A CA 1
ATOM 1267 C C . ALA A 1 166 ? -19.724 -0.833 14.763 1.00 96.69 166 ALA A C 1
ATOM 1269 O O . ALA A 1 166 ? -20.400 -0.827 15.792 1.00 96.69 166 ALA A O 1
ATOM 1270 N N . GLU A 1 167 ? -18.594 -1.535 14.656 1.00 96.06 167 GLU A N 1
ATOM 1271 C CA . GLU A 1 167 ? -18.036 -2.356 15.738 1.00 96.06 167 GLU A CA 1
ATOM 1272 C C . GLU A 1 167 ? -17.644 -1.498 16.952 1.00 96.06 167 GLU A C 1
ATOM 1274 O O . GLU A 1 167 ? -17.983 -1.834 18.089 1.00 96.06 167 GLU A O 1
ATOM 1279 N N . LEU A 1 168 ? -17.023 -0.334 16.729 1.00 96.75 168 LEU A N 1
ATOM 1280 C CA . LEU A 1 168 ? -16.719 0.629 17.794 1.00 96.75 168 LEU A CA 1
ATOM 1281 C C . LEU A 1 168 ? -17.986 1.178 18.462 1.00 96.75 168 LEU A C 1
ATOM 1283 O O . LEU A 1 168 ? -18.028 1.315 19.687 1.00 96.75 168 LEU A O 1
ATOM 1287 N N . ALA A 1 169 ? -19.026 1.480 17.681 1.00 97.00 169 ALA A N 1
ATOM 1288 C CA . ALA A 1 169 ? -20.302 1.944 18.217 1.00 97.00 169 ALA A CA 1
ATOM 1289 C C . ALA A 1 169 ? -20.997 0.861 19.058 1.00 97.00 169 ALA A C 1
ATOM 1291 O O . ALA A 1 169 ? -21.533 1.167 20.126 1.00 97.00 169 ALA A O 1
ATOM 1292 N N . GLN A 1 170 ? -20.948 -0.400 18.618 1.00 96.88 170 GLN A N 1
ATOM 1293 C CA . GLN A 1 170 ? -21.469 -1.531 19.382 1.00 96.88 170 GLN A CA 1
ATOM 1294 C C . GLN A 1 170 ? -20.699 -1.716 20.696 1.00 96.88 170 GLN A C 1
ATOM 1296 O O . GLN A 1 170 ? -21.320 -1.784 21.755 1.00 96.88 170 GLN A O 1
ATOM 1301 N N . ALA A 1 171 ? -19.364 -1.711 20.655 1.00 96.69 171 ALA A N 1
ATOM 1302 C CA . ALA A 1 171 ? -18.536 -1.826 21.855 1.00 96.69 171 ALA A CA 1
ATOM 1303 C C . ALA A 1 171 ? -18.808 -0.689 22.858 1.00 96.69 171 ALA A C 1
ATOM 1305 O O . ALA A 1 171 ? -18.873 -0.917 24.067 1.00 96.69 171 ALA A O 1
ATOM 1306 N N . ALA A 1 172 ? -19.022 0.537 22.371 1.00 97.25 172 ALA A N 1
ATOM 1307 C CA . ALA A 1 172 ? -19.394 1.670 23.214 1.00 97.25 172 ALA A CA 1
ATOM 1308 C C . ALA A 1 172 ? -20.784 1.496 23.856 1.00 97.25 172 ALA A C 1
ATOM 1310 O O . ALA A 1 172 ? -20.963 1.845 25.025 1.00 97.25 172 ALA A O 1
ATOM 1311 N N . ALA A 1 173 ? -21.756 0.940 23.126 1.00 97.44 173 ALA A N 1
ATOM 1312 C CA . ALA A 1 173 ? -23.086 0.645 23.656 1.00 97.44 173 ALA A CA 1
ATOM 1313 C C . ALA A 1 173 ? -23.048 -0.453 24.734 1.00 97.44 173 ALA A C 1
ATOM 1315 O O . ALA A 1 173 ? -23.652 -0.287 25.793 1.00 97.44 173 ALA A O 1
ATOM 1316 N N . GLU A 1 174 ? -22.290 -1.528 24.508 1.00 96.81 174 GLU A N 1
ATOM 1317 C CA . GLU A 1 174 ? -22.088 -2.607 25.485 1.00 96.81 174 GLU A CA 1
ATOM 1318 C C . GLU A 1 174 ? -21.397 -2.090 26.758 1.00 96.81 174 GLU A C 1
ATOM 1320 O O . GLU A 1 174 ? -21.834 -2.388 27.871 1.00 96.81 174 GLU A O 1
ATOM 1325 N N . ALA A 1 175 ? -20.377 -1.237 26.616 1.00 97.00 175 ALA A N 1
ATOM 1326 C CA . ALA A 1 175 ? -19.716 -0.597 27.752 1.00 97.00 175 ALA A CA 1
ATOM 1327 C C . ALA A 1 175 ? -20.667 0.315 28.548 1.00 97.00 175 ALA A C 1
ATOM 1329 O O . ALA A 1 175 ? -20.635 0.322 29.781 1.00 97.00 175 ALA A O 1
ATOM 1330 N N . ALA A 1 176 ? -21.536 1.065 27.863 1.00 97.31 176 ALA A N 1
ATOM 1331 C CA . ALA A 1 176 ? -22.539 1.909 28.507 1.00 97.31 176 ALA A CA 1
ATOM 1332 C C . ALA A 1 176 ? -23.595 1.080 29.258 1.00 97.31 176 ALA A C 1
ATOM 1334 O O . ALA A 1 176 ? -23.967 1.439 30.377 1.00 97.31 176 ALA A O 1
ATOM 1335 N N . GLN A 1 177 ? -24.042 -0.042 28.685 1.00 96.75 177 GLN A N 1
ATOM 1336 C CA . GLN A 1 177 ? -24.959 -0.967 29.352 1.00 96.75 177 GLN A CA 1
ATOM 1337 C C . GLN A 1 177 ? -24.317 -1.582 30.602 1.00 96.75 177 GLN A C 1
ATOM 1339 O O . GLN A 1 177 ? -24.916 -1.537 31.675 1.00 96.75 177 GLN A O 1
ATOM 1344 N N . ALA A 1 178 ? -23.080 -2.074 30.500 1.00 96.44 178 ALA A N 1
ATOM 1345 C CA . ALA A 1 178 ? -22.358 -2.634 31.641 1.00 96.44 178 ALA A CA 1
ATOM 1346 C C . ALA A 1 178 ? -22.173 -1.603 32.770 1.00 96.44 178 ALA A C 1
ATOM 1348 O O . ALA A 1 178 ? -22.320 -1.927 33.949 1.00 96.44 178 ALA A O 1
ATOM 1349 N N . ALA A 1 179 ? -21.902 -0.340 32.425 1.00 96.94 179 ALA A N 1
ATOM 1350 C CA . ALA A 1 179 ? -21.819 0.742 33.402 1.00 96.94 179 ALA A CA 1
ATOM 1351 C C . ALA A 1 179 ? -23.171 1.024 34.084 1.00 96.94 179 ALA A C 1
ATOM 1353 O O . ALA A 1 179 ? -23.205 1.273 35.290 1.00 96.94 179 ALA A O 1
ATOM 1354 N N . ALA A 1 180 ? -24.282 0.960 33.342 1.00 96.75 180 ALA A N 1
ATOM 1355 C CA . ALA A 1 180 ? -25.624 1.126 33.896 1.00 96.75 180 ALA A CA 1
ATOM 1356 C C . ALA A 1 180 ? -25.998 -0.020 34.852 1.00 96.75 180 ALA A C 1
ATOM 1358 O O . ALA A 1 180 ? -26.483 0.238 35.954 1.00 96.75 180 ALA A O 1
ATOM 1359 N N . GLU A 1 181 ? -25.709 -1.267 34.476 1.00 96.00 181 GLU A N 1
ATOM 1360 C CA . GLU A 1 181 ? -25.926 -2.449 35.322 1.00 96.00 181 GLU A CA 1
ATOM 1361 C C . GLU A 1 181 ? -25.083 -2.385 36.605 1.00 96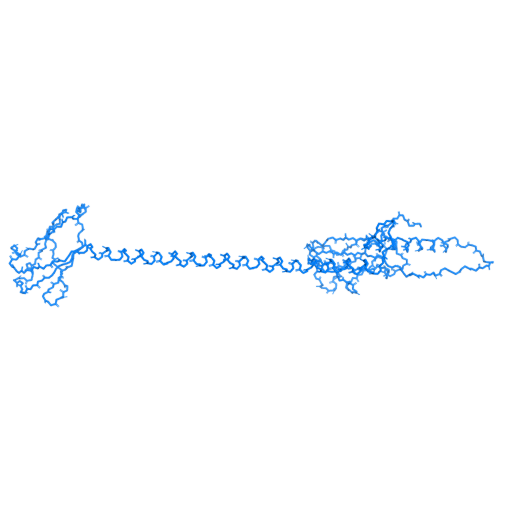.00 181 GLU A C 1
ATOM 1363 O O . GLU A 1 181 ? -25.592 -2.628 37.700 1.00 96.00 181 GLU A O 1
ATOM 1368 N N . ALA A 1 182 ? -23.816 -1.966 36.505 1.00 95.25 182 ALA A N 1
ATOM 1369 C CA . ALA A 1 182 ? -22.954 -1.764 37.669 1.00 95.25 182 ALA A CA 1
ATOM 1370 C C . ALA A 1 182 ? -23.485 -0.666 38.609 1.00 95.25 182 ALA A C 1
ATOM 1372 O O . ALA A 1 182 ? -23.441 -0.820 39.832 1.00 95.25 182 ALA A O 1
ATOM 1373 N N . ALA A 1 183 ? -24.016 0.430 38.057 1.00 95.69 183 ALA A N 1
ATOM 1374 C CA . ALA A 1 183 ? -24.619 1.500 38.845 1.00 95.69 183 ALA A CA 1
ATOM 1375 C C . ALA A 1 183 ? -25.901 1.037 39.556 1.00 95.69 183 ALA A C 1
ATOM 1377 O O . ALA A 1 183 ? -26.103 1.366 40.727 1.00 95.69 183 ALA A O 1
ATOM 1378 N N . GLN A 1 184 ? -26.740 0.241 38.884 1.00 94.56 184 GLN A N 1
ATOM 1379 C CA . GLN A 1 184 ? -27.932 -0.351 39.489 1.00 94.56 184 GLN A CA 1
ATOM 1380 C C . GLN A 1 184 ? -27.561 -1.311 40.625 1.00 94.56 184 GLN A C 1
ATOM 1382 O O . GLN A 1 184 ? -28.096 -1.182 41.724 1.00 94.56 184 GLN A O 1
ATOM 1387 N N . ALA A 1 185 ? -26.599 -2.211 40.406 1.00 93.88 185 ALA A N 1
ATOM 1388 C CA . ALA A 1 185 ? -26.133 -3.136 41.436 1.00 93.88 185 ALA A CA 1
ATOM 1389 C C . ALA A 1 185 ? -25.564 -2.397 42.662 1.00 93.88 185 ALA A C 1
ATOM 1391 O O . ALA A 1 185 ? -25.824 -2.781 43.802 1.00 93.88 185 ALA A O 1
ATOM 1392 N N . ALA A 1 186 ? -24.830 -1.299 42.448 1.00 93.38 186 ALA A N 1
ATOM 1393 C CA . ALA A 1 186 ? -24.339 -0.455 43.535 1.00 93.38 186 ALA A CA 1
ATOM 1394 C C . ALA A 1 186 ? -25.483 0.225 44.313 1.00 93.38 186 ALA A C 1
ATOM 1396 O O . ALA A 1 186 ? -25.423 0.310 45.541 1.00 93.38 186 ALA A O 1
ATOM 1397 N N . ALA A 1 187 ? -26.535 0.679 43.623 1.00 92.56 187 ALA A N 1
ATOM 1398 C CA . ALA A 1 187 ? -27.716 1.258 44.259 1.00 92.56 187 ALA A CA 1
ATOM 1399 C C . ALA A 1 187 ? -28.495 0.218 45.082 1.00 92.56 187 ALA A C 1
ATOM 1401 O O . ALA A 1 187 ? -28.854 0.489 46.227 1.00 92.56 187 ALA A O 1
ATOM 1402 N N . GLU A 1 188 ? -28.702 -0.985 44.544 1.00 90.81 188 GLU A N 1
ATOM 1403 C CA . GLU A 1 188 ? -29.355 -2.094 45.253 1.00 90.81 188 GLU A CA 1
ATOM 1404 C C . GLU A 1 188 ? -28.551 -2.525 46.489 1.00 90.81 188 GLU A C 1
ATOM 1406 O O . GLU A 1 188 ? -29.122 -2.697 47.567 1.00 90.81 188 GLU A O 1
ATOM 1411 N N . ALA A 1 189 ? -27.220 -2.604 46.383 1.00 87.94 189 ALA A N 1
ATOM 1412 C CA . ALA A 1 189 ? -26.345 -2.890 47.520 1.00 87.94 189 ALA A CA 1
ATOM 1413 C C . ALA A 1 189 ? -26.431 -1.806 48.612 1.00 87.94 189 ALA A C 1
ATOM 1415 O O . ALA A 1 189 ? -26.463 -2.123 49.804 1.00 87.94 189 ALA A O 1
ATOM 1416 N N . ALA A 1 190 ? -26.511 -0.529 48.222 1.00 88.75 190 ALA A N 1
ATOM 1417 C CA . ALA A 1 190 ? -26.700 0.574 49.161 1.00 88.75 190 ALA A CA 1
ATOM 1418 C C . ALA A 1 190 ? -28.051 0.480 49.889 1.00 88.75 190 ALA A C 1
ATOM 1420 O O . ALA A 1 190 ? -28.088 0.614 51.113 1.00 88.75 190 ALA A O 1
ATOM 1421 N N . VAL A 1 191 ? -29.146 0.188 49.178 1.00 86.88 191 VAL A N 1
ATOM 1422 C CA . VAL A 1 191 ? -30.474 -0.007 49.789 1.00 86.88 191 VAL A CA 1
ATOM 1423 C C . VAL A 1 191 ? -30.468 -1.202 50.744 1.00 86.88 191 VAL A C 1
ATOM 1425 O O . VAL A 1 191 ? -30.890 -1.059 51.892 1.00 86.88 191 VAL A O 1
ATOM 1428 N N . ALA A 1 192 ? -29.906 -2.340 50.333 1.00 82.06 192 ALA A N 1
ATOM 1429 C CA . ALA A 1 192 ? -29.802 -3.528 51.180 1.00 82.06 192 ALA A CA 1
ATOM 1430 C C . ALA A 1 192 ? -29.011 -3.257 52.476 1.00 82.06 192 ALA A C 1
ATOM 1432 O O . ALA A 1 192 ? -29.364 -3.766 53.539 1.00 82.06 192 ALA A O 1
ATOM 1433 N N . SER A 1 193 ? -27.971 -2.415 52.422 1.00 77.31 193 SER A N 1
ATOM 1434 C CA . SER A 1 193 ? -27.221 -2.009 53.621 1.00 77.31 193 SER A CA 1
ATOM 1435 C C . SER A 1 193 ? -28.066 -1.205 54.618 1.00 77.31 193 SER A C 1
ATOM 1437 O O . SER A 1 193 ? -27.908 -1.364 55.828 1.00 77.31 193 SER A O 1
ATOM 1439 N N . ILE A 1 194 ? -29.002 -0.387 54.126 1.00 74.81 194 ILE A N 1
ATOM 1440 C CA . ILE A 1 194 ? -29.908 0.402 54.968 1.00 74.81 194 ILE A CA 1
ATOM 1441 C C . ILE A 1 194 ? -30.945 -0.516 55.626 1.00 74.81 194 ILE A C 1
ATOM 1443 O O . ILE A 1 194 ? -31.212 -0.371 56.820 1.00 74.81 194 ILE A O 1
ATOM 1447 N N . GLU A 1 195 ? -31.479 -1.495 54.891 1.00 73.94 195 GLU A N 1
ATOM 1448 C CA . GLU A 1 195 ? -32.440 -2.479 55.415 1.00 73.94 195 GLU A CA 1
ATOM 1449 C C . GLU A 1 195 ? -31.858 -3.369 56.526 1.00 73.94 195 GLU A C 1
ATOM 1451 O O . GLU A 1 195 ? -32.600 -3.856 57.377 1.00 73.94 195 GLU A O 1
ATOM 1456 N N . GLN A 1 196 ? -30.534 -3.556 56.578 1.00 72.69 196 GLN A N 1
ATOM 1457 C CA . GLN A 1 196 ? -29.891 -4.296 57.670 1.00 72.69 196 GLN A CA 1
ATOM 1458 C C . GLN A 1 196 ? -29.820 -3.525 58.996 1.00 72.69 196 GLN A C 1
ATOM 1460 O O . GLN A 1 196 ? -29.558 -4.155 60.031 1.00 72.69 196 GLN A O 1
ATOM 1465 N N . SER A 1 197 ? -30.040 -2.204 58.982 1.00 80.81 197 SER A N 1
ATOM 1466 C CA . SER A 1 197 ? -30.053 -1.384 60.194 1.00 80.81 197 SER A CA 1
ATOM 1467 C C . SER A 1 197 ? -31.369 -1.555 60.947 1.00 80.81 197 SER A C 1
ATOM 1469 O O . SER A 1 197 ? -32.457 -1.356 60.407 1.00 80.81 197 SER A O 1
ATOM 1471 N N . VAL A 1 198 ? -31.284 -1.912 62.224 1.00 88.19 198 VAL A N 1
ATOM 1472 C CA . VAL A 1 198 ? -32.454 -2.023 63.095 1.00 88.19 198 VAL A CA 1
ATOM 1473 C C . VAL A 1 198 ? -32.505 -0.793 63.981 1.00 88.19 198 VAL A C 1
ATOM 1475 O O . VAL A 1 198 ? -31.537 -0.463 64.665 1.00 88.19 198 VAL A O 1
ATOM 1478 N N . ARG A 1 199 ? -33.652 -0.114 63.972 1.00 89.00 199 ARG A N 1
ATOM 1479 C CA . ARG A 1 199 ? -33.923 1.043 64.824 1.00 89.00 199 ARG A CA 1
ATOM 1480 C C . ARG A 1 199 ? -34.872 0.649 65.943 1.00 89.00 199 ARG A C 1
ATOM 1482 O O . ARG A 1 199 ? -35.865 -0.031 65.698 1.00 89.00 199 ARG A O 1
ATOM 1489 N N . GLY A 1 200 ? -34.598 1.127 67.146 1.00 91.25 200 GLY A N 1
ATOM 1490 C CA . GLY A 1 200 ? -35.481 0.967 68.290 1.00 91.25 200 GLY A CA 1
ATOM 1491 C C . GLY A 1 200 ? -35.521 2.225 69.141 1.00 91.25 200 GLY A C 1
ATOM 1492 O O . GLY A 1 200 ? -34.699 3.131 68.999 1.00 91.25 200 GLY A O 1
ATOM 1493 N N . THR A 1 201 ? -36.501 2.275 70.031 1.00 93.94 201 THR A N 1
ATOM 1494 C CA . THR A 1 201 ? -36.639 3.334 71.027 1.00 93.94 201 THR A CA 1
ATOM 1495 C C . THR A 1 201 ? -36.788 2.727 72.407 1.00 93.94 201 THR A C 1
ATOM 1497 O O . THR A 1 201 ? -37.270 1.603 72.537 1.00 93.94 201 THR A O 1
ATOM 1500 N N . PHE A 1 202 ? -36.403 3.476 73.428 1.00 94.75 202 PHE A N 1
ATOM 1501 C CA . PHE A 1 202 ? -36.553 3.085 74.819 1.00 94.75 202 PHE A CA 1
ATOM 1502 C C . PHE A 1 202 ? -36.794 4.314 75.693 1.00 94.75 202 PHE A C 1
ATOM 1504 O O . PHE A 1 202 ? -36.501 5.454 75.327 1.00 94.75 202 PHE A O 1
ATOM 1511 N N . THR A 1 203 ? -37.345 4.070 76.865 1.00 94.31 203 THR A N 1
ATOM 1512 C CA . THR A 1 203 ? -37.595 5.046 77.917 1.00 94.31 203 THR A CA 1
ATOM 1513 C C . THR A 1 203 ? -36.980 4.538 79.218 1.00 94.31 203 THR A C 1
ATOM 1515 O O . THR A 1 203 ? -36.455 3.426 79.290 1.00 94.31 203 THR A O 1
ATOM 1518 N N . ASN A 1 204 ? -37.060 5.328 80.289 1.00 92.31 204 ASN A N 1
ATOM 1519 C CA . ASN A 1 204 ? -36.517 4.915 81.583 1.00 92.31 204 ASN A CA 1
ATOM 1520 C C . ASN A 1 204 ? -37.159 3.628 82.133 1.00 92.31 204 ASN A C 1
ATOM 1522 O O . ASN A 1 204 ? -36.534 2.939 82.931 1.00 92.31 204 ASN A O 1
ATOM 1526 N N . THR A 1 205 ? -38.394 3.297 81.734 1.00 93.69 205 THR A N 1
ATOM 1527 C CA . THR A 1 205 ? -39.075 2.075 82.196 1.00 93.69 205 THR A CA 1
ATOM 1528 C C . THR A 1 205 ? -38.520 0.806 81.562 1.00 93.69 205 THR A C 1
ATOM 1530 O O . THR A 1 205 ? -38.706 -0.271 82.117 1.00 93.69 205 THR A O 1
ATOM 1533 N N . ASP A 1 206 ? -37.829 0.931 80.430 1.00 93.19 206 ASP A N 1
ATOM 1534 C CA . ASP A 1 206 ? -37.204 -0.191 79.725 1.00 93.19 206 ASP A CA 1
ATOM 1535 C C . ASP A 1 206 ? -35.818 -0.531 80.308 1.00 93.19 206 ASP A C 1
ATOM 1537 O O . ASP A 1 206 ? -35.223 -1.554 79.964 1.00 93.19 206 ASP A O 1
ATOM 1541 N N . LEU A 1 207 ? -35.300 0.313 81.212 1.00 93.19 207 LEU A N 1
ATOM 1542 C CA . LEU A 1 207 ? -34.031 0.105 81.900 1.00 93.19 207 LEU A CA 1
ATOM 1543 C C . LEU A 1 207 ? -34.222 -0.742 83.160 1.00 93.19 207 LEU A C 1
ATOM 1545 O O . LEU A 1 207 ? -34.983 -0.397 84.064 1.00 93.19 207 LEU A O 1
ATOM 1549 N N . SER A 1 208 ? -33.447 -1.817 83.272 1.00 93.38 208 SER A N 1
ATOM 1550 C CA . SER A 1 208 ? -33.371 -2.633 84.487 1.00 93.38 208 SER A CA 1
ATOM 1551 C C . SER A 1 208 ? -32.121 -2.246 85.268 1.00 93.38 208 SER A C 1
ATOM 1553 O O . SER A 1 208 ? -31.007 -2.487 84.812 1.00 93.38 208 SER A O 1
ATOM 1555 N N . SER A 1 209 ? -32.291 -1.605 86.429 1.00 91.69 209 SER A N 1
ATOM 1556 C CA . SER A 1 209 ? -31.178 -1.067 87.237 1.00 91.69 209 SER A CA 1
ATOM 1557 C C . SER A 1 209 ? -30.240 -0.140 86.445 1.00 91.69 209 SER A C 1
ATOM 1559 O O . SER A 1 209 ? -29.024 -0.231 86.580 1.00 91.69 209 SER A O 1
ATOM 1561 N N . GLY A 1 210 ? -30.802 0.723 85.588 1.00 91.38 210 GLY A N 1
ATOM 1562 C CA . GLY A 1 210 ? -30.035 1.659 84.752 1.00 91.38 210 GLY A CA 1
ATOM 1563 C C . GLY A 1 210 ? -29.439 1.052 83.477 1.00 91.38 210 GLY A C 1
ATOM 1564 O O . GLY A 1 210 ? -28.774 1.762 82.729 1.00 91.38 210 GLY A O 1
ATOM 1565 N N . LYS A 1 211 ? -29.689 -0.233 83.192 1.00 93.94 211 LYS A N 1
ATOM 1566 C CA . LYS A 1 211 ? -29.114 -0.944 82.043 1.00 93.94 211 LYS A CA 1
ATOM 1567 C C . LYS A 1 211 ? -30.157 -1.263 80.980 1.00 93.94 211 LYS A C 1
ATOM 1569 O O . LYS A 1 211 ? -31.256 -1.718 81.30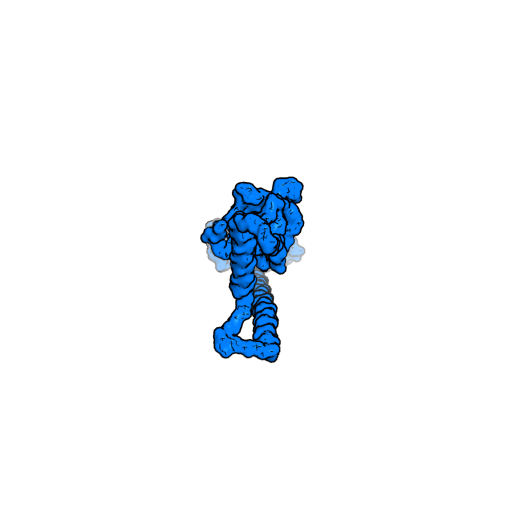4 1.00 93.94 211 LYS A O 1
ATOM 1574 N N . LEU A 1 212 ? -29.791 -1.074 79.715 1.00 94.62 212 LEU A N 1
ATOM 1575 C CA . LEU A 1 212 ? -30.603 -1.453 78.559 1.00 94.62 212 LEU A CA 1
ATOM 1576 C C . LEU A 1 212 ? -30.085 -2.767 77.977 1.00 94.62 212 LEU A C 1
ATOM 1578 O O . LEU A 1 212 ? -28.895 -2.885 77.696 1.00 94.62 212 LEU A O 1
ATOM 1582 N N . THR A 1 213 ? -30.983 -3.726 77.751 1.00 94.12 213 THR A N 1
ATOM 1583 C CA . THR A 1 213 ? -30.666 -4.967 77.030 1.00 94.12 213 THR A CA 1
ATOM 1584 C C . THR A 1 213 ? -31.201 -4.889 75.609 1.00 94.12 213 THR A C 1
ATOM 1586 O O . THR A 1 213 ? -32.395 -4.683 75.403 1.00 94.12 213 THR A O 1
ATOM 1589 N N . ILE A 1 214 ? -30.331 -5.105 74.628 1.00 91.94 214 ILE A N 1
ATOM 1590 C CA . ILE A 1 214 ? -30.683 -5.123 73.209 1.00 91.94 214 ILE A CA 1
ATOM 1591 C C . ILE A 1 214 ? -30.468 -6.527 72.690 1.00 91.94 214 ILE A C 1
ATOM 1593 O O . ILE A 1 214 ? -29.349 -7.034 72.702 1.00 91.94 214 ILE A O 1
ATOM 1597 N N . THR A 1 215 ? -31.554 -7.149 72.246 1.00 90.50 215 THR A N 1
ATOM 1598 C CA . THR A 1 215 ? -31.536 -8.481 71.644 1.00 90.50 215 THR A CA 1
ATOM 1599 C C . THR A 1 215 ? -31.557 -8.373 70.123 1.00 90.50 215 THR A C 1
ATOM 1601 O O . THR A 1 215 ? -32.241 -7.523 69.552 1.00 90.50 215 THR A O 1
ATOM 1604 N N . HIS A 1 216 ? -30.776 -9.220 69.459 1.00 88.06 216 HIS A N 1
ATOM 1605 C CA . HIS A 1 216 ? -30.650 -9.254 68.005 1.00 88.06 216 HIS A CA 1
ATOM 1606 C C . HIS A 1 216 ? -30.371 -10.685 67.529 1.00 88.06 216 HIS A C 1
ATOM 1608 O O . HIS A 1 216 ? -29.801 -11.495 68.252 1.00 88.06 216 HIS A O 1
ATOM 1614 N N . ASN A 1 217 ? -30.718 -10.986 66.277 1.00 85.81 217 ASN A N 1
ATOM 1615 C CA . ASN A 1 217 ? -30.535 -12.315 65.674 1.00 85.81 217 ASN A CA 1
ATOM 1616 C C . ASN A 1 217 ? -29.373 -12.340 64.666 1.00 85.81 217 ASN A C 1
ATOM 1618 O O . ASN A 1 217 ? -29.460 -12.985 63.625 1.00 85.81 217 ASN A O 1
ATOM 1622 N N . LYS A 1 218 ? -28.297 -11.591 64.943 1.00 82.44 218 LYS A N 1
ATOM 1623 C CA . LYS A 1 218 ? -27.149 -11.455 64.018 1.00 82.44 218 LYS A CA 1
ATOM 1624 C C . LYS A 1 218 ? -26.137 -12.602 64.138 1.00 82.44 218 LYS A C 1
ATOM 1626 O O . LYS A 1 218 ? -25.240 -12.684 63.310 1.00 82.44 218 LYS A O 1
ATOM 1631 N N . GLY A 1 219 ? -26.281 -13.481 65.139 1.00 76.69 219 GLY A N 1
ATOM 1632 C CA . GLY A 1 219 ? -25.442 -14.674 65.288 1.00 76.69 219 GLY A CA 1
ATOM 1633 C C . GLY A 1 219 ? -23.953 -14.345 65.401 1.00 76.69 219 GLY A C 1
ATOM 1634 O O . GLY A 1 219 ? -23.135 -14.984 64.742 1.00 76.69 219 GLY A O 1
ATOM 1635 N N . LEU A 1 220 ? -23.608 -13.319 66.187 1.00 83.50 220 LEU A N 1
ATOM 1636 C CA . LEU A 1 220 ? -22.235 -12.826 66.280 1.00 83.50 220 LEU A CA 1
ATOM 1637 C C . LEU A 1 220 ? -21.312 -13.900 66.874 1.00 83.50 220 LEU A C 1
ATOM 1639 O O . LEU A 1 220 ? -21.683 -14.613 67.807 1.00 83.50 220 LEU A O 1
ATOM 1643 N N . SER A 1 221 ? -20.076 -13.971 66.382 1.00 80.50 221 SER A N 1
ATOM 1644 C CA . SER A 1 221 ? -18.996 -14.775 66.966 1.00 80.50 221 SER A CA 1
ATOM 1645 C C . SER A 1 221 ? -18.057 -13.904 67.804 1.00 80.50 221 SER A C 1
ATOM 1647 O O . SER A 1 221 ? -17.881 -12.721 67.507 1.00 80.50 221 SER A O 1
ATOM 1649 N N . ALA A 1 222 ? -17.427 -14.475 68.837 1.00 80.19 222 ALA A N 1
ATOM 1650 C CA . ALA A 1 222 ? -16.480 -13.761 69.699 1.00 80.19 222 ALA A CA 1
ATOM 1651 C C . ALA A 1 222 ? -15.408 -13.037 68.849 1.00 80.19 222 ALA A C 1
ATOM 1653 O O . ALA A 1 222 ? -14.850 -13.666 67.946 1.00 80.19 222 ALA A O 1
ATOM 1654 N N . PRO A 1 223 ? -15.121 -11.741 69.085 1.00 78.25 223 PRO A N 1
ATOM 1655 C CA . PRO A 1 223 ? -15.418 -10.941 70.284 1.00 78.25 223 PRO A CA 1
ATOM 1656 C C . PRO A 1 223 ? -16.812 -10.266 70.350 1.00 78.25 223 PRO A C 1
ATOM 1658 O O . PRO A 1 223 ? -16.983 -9.326 71.117 1.00 78.25 223 PRO A O 1
ATOM 1661 N N . TYR A 1 224 ? -17.808 -10.735 69.588 1.00 84.38 224 TYR A N 1
ATOM 1662 C CA . TYR A 1 224 ? -19.187 -10.216 69.540 1.00 84.38 224 TYR A CA 1
ATOM 1663 C C . TYR A 1 224 ? -19.283 -8.701 69.274 1.00 84.38 224 TYR A C 1
ATOM 1665 O O . TYR A 1 224 ? -19.935 -7.995 70.032 1.00 84.38 224 TYR A O 1
ATOM 1673 N N . PRO A 1 225 ? -18.628 -8.145 68.240 1.00 79.06 225 PRO A N 1
ATOM 1674 C CA . PRO A 1 225 ? -18.761 -6.723 67.945 1.00 79.06 225 PRO A CA 1
ATOM 1675 C C . PRO A 1 225 ? -20.148 -6.425 67.348 1.00 79.06 225 PRO A C 1
ATOM 1677 O O . PRO A 1 225 ? -20.467 -6.908 66.265 1.00 79.06 225 PRO A O 1
ATOM 1680 N N . LEU A 1 226 ? -20.952 -5.609 68.037 1.00 86.00 226 LEU A N 1
ATOM 1681 C CA . LEU A 1 226 ? -22.188 -5.018 67.511 1.00 86.00 226 LEU A CA 1
ATOM 1682 C C . LEU A 1 226 ? -21.978 -3.510 67.368 1.00 86.00 226 LEU A C 1
ATOM 1684 O O . LEU A 1 226 ? -21.661 -2.833 68.351 1.00 86.00 226 LEU A O 1
ATOM 1688 N N . LEU A 1 227 ? -22.143 -2.976 66.157 1.00 87.19 227 LEU A N 1
ATOM 1689 C CA . LEU A 1 227 ? -22.069 -1.535 65.945 1.00 87.19 227 LEU A CA 1
ATOM 1690 C C . LEU A 1 227 ? -23.421 -0.928 66.302 1.00 87.19 227 LEU A C 1
ATOM 1692 O O . LEU A 1 227 ? -24.392 -1.097 65.569 1.00 87.19 227 LEU A O 1
ATOM 1696 N N . ILE A 1 228 ? -23.469 -0.218 67.423 1.00 90.69 228 ILE A N 1
ATOM 1697 C CA . ILE A 1 228 ? -24.672 0.457 67.890 1.00 90.69 228 ILE A CA 1
ATOM 1698 C C . ILE A 1 228 ? -24.401 1.925 68.190 1.00 90.69 228 ILE A C 1
ATOM 1700 O O . ILE A 1 228 ? -23.359 2.288 68.736 1.00 90.69 228 ILE A O 1
ATOM 1704 N N . GLN A 1 229 ? -25.368 2.764 67.848 1.00 93.19 229 GLN A N 1
ATOM 1705 C CA . GLN A 1 229 ? -25.387 4.178 68.184 1.00 93.19 229 GLN A CA 1
ATOM 1706 C C . GLN A 1 229 ? -26.639 4.487 68.990 1.00 93.19 229 GLN A C 1
ATOM 1708 O O . GLN A 1 229 ? -27.724 3.995 68.672 1.00 93.19 229 GLN A O 1
ATOM 1713 N N . PHE A 1 230 ? -26.486 5.319 70.013 1.00 94.44 230 PHE A N 1
ATOM 1714 C CA . PHE A 1 230 ? -27.570 5.753 70.883 1.00 94.44 230 PHE A CA 1
ATOM 1715 C C . PHE A 1 230 ? -27.793 7.249 70.731 1.00 94.44 230 PHE A C 1
ATOM 1717 O O . PHE A 1 230 ? -26.839 8.006 70.565 1.00 94.44 230 PHE A O 1
ATOM 1724 N N . PHE A 1 231 ? -29.046 7.676 70.834 1.00 95.19 231 PHE A N 1
ATOM 1725 C CA . PHE A 1 231 ? -29.450 9.068 70.690 1.00 95.19 231 PHE A CA 1
ATOM 1726 C C . PHE A 1 231 ? -30.380 9.462 71.834 1.00 95.19 231 PHE A C 1
ATOM 1728 O O . PHE A 1 231 ? -31.306 8.720 72.170 1.00 95.19 231 PHE A O 1
ATOM 1735 N N . ASP A 1 232 ? -30.143 10.632 72.423 1.00 93.50 232 ASP A N 1
ATOM 1736 C CA . ASP A 1 232 ? -31.042 11.204 73.421 1.00 93.50 232 ASP A CA 1
ATOM 1737 C C . ASP A 1 232 ? -32.345 11.739 72.794 1.00 93.50 232 ASP A C 1
ATOM 1739 O O . ASP A 1 232 ? -32.526 11.758 71.574 1.00 93.50 232 ASP A O 1
ATOM 1743 N N . ASN A 1 233 ? -33.264 12.216 73.638 1.00 91.06 233 ASN A N 1
ATOM 1744 C CA . ASN A 1 233 ? -34.561 12.758 73.213 1.00 91.06 233 ASN A CA 1
ATOM 1745 C C . ASN A 1 233 ? -34.460 14.061 72.380 1.00 91.06 233 ASN A C 1
ATOM 1747 O O . ASN A 1 233 ? -35.467 14.533 71.857 1.00 91.06 233 ASN A O 1
ATOM 1751 N N . ASN A 1 234 ? -33.263 14.647 72.249 1.00 91.62 234 ASN A N 1
ATOM 1752 C CA . ASN A 1 234 ? -32.973 15.794 71.384 1.00 91.62 234 ASN A CA 1
ATOM 1753 C C . ASN A 1 234 ? -32.212 15.383 70.108 1.00 91.62 234 ASN A C 1
ATOM 1755 O O . ASN A 1 234 ? -31.797 16.247 69.335 1.00 91.62 234 ASN A O 1
ATOM 1759 N N . GLY A 1 235 ? -32.008 14.080 69.883 1.00 88.12 235 GLY A N 1
ATOM 1760 C CA . GLY A 1 235 ? -31.283 13.541 68.735 1.00 88.12 235 GLY A CA 1
ATOM 1761 C C . GLY A 1 235 ? -29.760 13.640 68.846 1.00 88.12 235 GLY A C 1
ATOM 1762 O O . GLY A 1 235 ? -29.069 13.468 67.841 1.00 88.12 235 GLY A O 1
ATOM 1763 N N . LYS A 1 236 ? -29.208 13.919 70.031 1.00 92.25 236 LYS A N 1
ATOM 1764 C CA . LYS A 1 236 ? -27.758 13.970 70.244 1.00 92.25 236 LYS A CA 1
ATOM 1765 C C . LYS A 1 236 ? -27.215 12.570 70.512 1.00 92.25 236 LYS A C 1
ATOM 1767 O O . LYS A 1 236 ? -27.756 11.846 71.342 1.00 92.25 236 LYS A O 1
ATOM 1772 N N . GLU A 1 237 ? -26.121 12.212 69.841 1.00 93.88 237 GLU A N 1
ATOM 1773 C CA . GLU A 1 237 ? -25.451 10.930 70.070 1.00 93.88 237 GLU A CA 1
ATOM 1774 C C . GLU A 1 237 ? -24.898 10.842 71.504 1.00 93.88 237 GLU A C 1
ATOM 1776 O O . GLU A 1 237 ? -24.236 11.764 71.997 1.00 93.88 237 GLU A O 1
ATOM 1781 N N . VAL A 1 238 ? -25.153 9.711 72.159 1.00 92.75 238 VAL A N 1
ATOM 1782 C CA . VAL A 1 238 ? -24.655 9.363 73.494 1.00 92.75 238 VAL A CA 1
ATOM 1783 C C . VAL A 1 238 ? -23.899 8.037 73.427 1.00 92.75 238 VAL A C 1
ATOM 1785 O O . VAL A 1 238 ? -24.192 7.180 72.597 1.00 92.75 238 VAL A O 1
ATOM 1788 N N . LYS A 1 239 ? -22.890 7.872 74.285 1.00 92.00 239 LYS A N 1
ATOM 1789 C CA . LYS A 1 239 ? -21.983 6.715 74.262 1.00 92.00 239 LYS A CA 1
ATOM 1790 C C . LYS A 1 239 ? -21.947 6.047 75.637 1.00 92.00 239 LYS A C 1
ATOM 1792 O O . LYS A 1 239 ? -21.071 6.395 76.424 1.00 92.00 239 LYS A O 1
ATOM 1797 N N . PRO A 1 240 ? -22.919 5.173 75.947 1.00 91.19 240 PRO A N 1
ATOM 1798 C CA . PRO A 1 240 ? -22.932 4.408 77.189 1.00 91.19 240 PRO A CA 1
ATOM 1799 C C . PRO A 1 240 ? -21.806 3.372 77.217 1.00 91.19 240 PRO A C 1
ATOM 1801 O O . PRO A 1 240 ? -21.352 2.903 76.169 1.00 91.19 240 PRO A O 1
ATOM 1804 N N . ASP A 1 241 ? -21.392 2.989 78.422 1.00 90.50 241 ASP A N 1
ATOM 1805 C CA . ASP A 1 241 ? -20.406 1.929 78.605 1.00 90.50 241 ASP A CA 1
ATOM 1806 C C . ASP A 1 241 ? -21.038 0.562 78.319 1.00 90.50 241 ASP A C 1
ATOM 1808 O O . ASP A 1 241 ? -22.209 0.309 78.624 1.00 90.50 241 ASP A O 1
ATOM 1812 N N . ILE A 1 242 ? -20.257 -0.335 77.715 1.00 88.75 242 ILE A N 1
ATOM 1813 C CA . ILE A 1 242 ? -20.688 -1.712 77.483 1.00 88.75 242 ILE A CA 1
ATOM 1814 C C . ILE A 1 242 ? -20.494 -2.531 78.759 1.00 88.75 242 ILE A C 1
ATOM 1816 O O . ILE A 1 242 ? -19.388 -2.636 79.284 1.00 88.75 242 ILE A O 1
ATOM 1820 N N . ASP A 1 243 ? -21.575 -3.123 79.251 1.00 89.88 243 ASP A N 1
ATOM 1821 C CA . ASP A 1 243 ? -21.560 -3.958 80.452 1.00 89.88 243 ASP A CA 1
ATOM 1822 C C . ASP A 1 243 ? -21.347 -5.431 80.091 1.00 89.88 243 ASP A C 1
ATOM 1824 O O . ASP A 1 243 ? -20.557 -6.141 80.708 1.00 89.88 243 ASP A O 1
ATOM 1828 N N . THR A 1 244 ? -22.041 -5.921 79.061 1.00 88.31 244 THR A N 1
ATOM 1829 C CA . THR A 1 244 ? -21.889 -7.298 78.571 1.00 88.31 244 THR A CA 1
ATOM 1830 C C . THR A 1 244 ? -22.138 -7.364 77.069 1.00 88.31 244 THR A C 1
ATOM 1832 O O . THR A 1 244 ? -23.108 -6.796 76.569 1.00 88.31 244 THR A O 1
ATOM 1835 N N . ALA A 1 245 ? -21.282 -8.100 76.357 1.00 85.75 245 ALA A N 1
ATOM 1836 C CA . ALA A 1 245 ? -21.438 -8.425 74.942 1.00 85.75 245 ALA A CA 1
ATOM 1837 C C . ALA A 1 245 ? -21.613 -9.939 74.781 1.00 85.75 245 ALA A C 1
ATOM 1839 O O . ALA A 1 245 ? -20.755 -10.716 75.208 1.00 85.75 245 ALA A O 1
ATOM 1840 N N . GLY A 1 246 ? -22.721 -10.362 74.180 1.00 86.75 246 GLY A N 1
ATOM 1841 C CA . GLY A 1 246 ? -23.027 -11.761 73.900 1.00 86.75 246 GLY A CA 1
ATOM 1842 C C . GLY A 1 246 ? -23.522 -11.952 72.470 1.00 86.75 246 GLY A C 1
ATOM 1843 O O . GLY A 1 246 ? -23.882 -11.001 71.791 1.00 86.75 246 GLY A O 1
ATOM 1844 N N . ALA A 1 247 ? -23.583 -13.204 72.014 1.00 86.31 247 ALA A N 1
ATOM 1845 C CA . ALA A 1 247 ? -23.847 -13.535 70.609 1.00 86.31 247 ALA A CA 1
ATOM 1846 C C . ALA A 1 247 ? -25.154 -12.952 70.020 1.00 86.31 247 ALA A C 1
ATOM 1848 O O . ALA A 1 247 ? -25.204 -12.669 68.823 1.00 86.31 247 ALA A O 1
ATOM 1849 N N . ASN A 1 248 ? -26.194 -12.789 70.849 1.00 88.88 248 ASN A N 1
ATOM 1850 C CA . ASN A 1 248 ? -27.529 -12.305 70.458 1.00 88.88 248 ASN A CA 1
ATOM 1851 C C . ASN A 1 248 ? -28.085 -11.227 71.409 1.00 88.88 248 ASN A C 1
ATOM 1853 O O . ASN A 1 248 ? -29.263 -10.873 71.329 1.00 88.88 248 ASN A O 1
ATOM 1857 N N . ALA A 1 249 ? -27.284 -10.766 72.373 1.00 90.06 249 ALA A N 1
ATOM 1858 C CA . ALA A 1 249 ? -27.723 -9.804 73.375 1.00 90.06 249 ALA A CA 1
ATOM 1859 C C . ALA A 1 249 ? -26.554 -8.952 73.866 1.00 90.06 249 ALA A C 1
ATOM 1861 O O . ALA A 1 249 ? -25.512 -9.481 74.253 1.00 90.06 249 ALA A O 1
ATOM 1862 N N . HIS A 1 250 ? -26.758 -7.641 73.888 1.00 91.81 250 HIS A N 1
ATOM 1863 C CA . HIS A 1 250 ? -25.802 -6.662 74.383 1.00 91.81 250 HIS A CA 1
ATOM 1864 C C . HIS A 1 250 ? -26.439 -5.802 75.466 1.00 91.81 250 HIS A C 1
ATOM 1866 O O . HIS A 1 250 ? -27.597 -5.398 75.343 1.00 91.81 250 HIS A O 1
ATOM 1872 N N . ILE A 1 251 ? -25.679 -5.522 76.520 1.00 93.44 251 ILE A N 1
ATOM 1873 C CA . ILE A 1 251 ? -26.133 -4.738 77.664 1.00 93.44 251 ILE A CA 1
ATOM 1874 C C . ILE A 1 251 ? -25.272 -3.484 77.775 1.00 93.44 251 ILE A C 1
ATOM 1876 O O . ILE A 1 251 ? -24.043 -3.573 77.813 1.00 93.44 251 ILE A O 1
ATOM 1880 N N . TYR A 1 252 ? -25.934 -2.333 77.845 1.00 93.88 252 TYR A N 1
ATOM 1881 C CA . TYR A 1 252 ? -25.303 -1.019 77.951 1.00 93.88 252 TYR A CA 1
ATOM 1882 C C . TYR A 1 252 ? -25.744 -0.322 79.234 1.00 93.88 252 TYR A C 1
ATOM 1884 O O . TYR A 1 252 ? -26.932 -0.332 79.573 1.00 93.88 252 TYR A O 1
ATOM 1892 N N . ASP A 1 253 ? -24.785 0.271 79.942 1.00 94.19 253 ASP A N 1
ATOM 1893 C CA . ASP A 1 253 ? -25.017 0.954 81.210 1.00 94.19 253 ASP A CA 1
ATOM 1894 C C . ASP A 1 253 ? -25.279 2.450 80.998 1.00 94.19 253 ASP A C 1
ATOM 1896 O O . ASP A 1 253 ? -24.418 3.205 80.539 1.00 94.19 253 ASP A O 1
ATOM 1900 N N . PHE A 1 254 ? -26.489 2.879 81.358 1.00 93.50 254 PHE A N 1
ATOM 1901 C CA . PHE A 1 254 ? -26.927 4.272 81.315 1.00 93.50 254 PHE A CA 1
ATOM 1902 C C . PHE A 1 254 ? -26.925 4.937 82.697 1.00 93.50 254 PHE A C 1
ATOM 1904 O O . PHE A 1 254 ? -27.291 6.106 82.809 1.00 93.50 254 PHE A O 1
ATOM 1911 N N . SER A 1 255 ? -26.464 4.252 83.748 1.00 90.50 255 SER A N 1
ATOM 1912 C CA . SER A 1 255 ? -26.393 4.790 85.113 1.00 90.50 255 SER A CA 1
ATOM 1913 C C . SER A 1 255 ? -25.688 6.155 85.226 1.00 90.50 255 SER A C 1
ATOM 1915 O O . SER A 1 255 ? -26.172 6.983 86.003 1.00 90.50 255 SER A O 1
ATOM 1917 N N . PRO A 1 256 ? -24.626 6.474 84.446 1.00 91.12 256 PRO A N 1
ATOM 1918 C CA . PRO A 1 256 ? -24.008 7.806 84.464 1.00 91.12 256 PRO A CA 1
ATOM 1919 C C . PRO A 1 256 ? -24.943 8.958 84.061 1.00 91.12 256 PRO A C 1
ATOM 1921 O O . PRO A 1 256 ? -24.689 10.106 84.424 1.00 91.12 256 PRO A O 1
ATOM 1924 N N . TRP A 1 257 ? -26.030 8.671 83.337 1.00 88.31 257 TRP A N 1
ATOM 1925 C CA . TRP A 1 257 ? -27.034 9.655 82.915 1.00 88.31 257 TRP A CA 1
ATOM 1926 C C . TRP A 1 257 ? -28.218 9.776 83.887 1.00 88.31 257 TRP A C 1
ATOM 1928 O O . TRP A 1 257 ? -29.075 10.638 83.695 1.00 88.31 257 TRP A O 1
ATOM 1938 N N . GLY A 1 258 ? -28.259 8.968 84.952 1.00 87.25 258 GLY A N 1
ATOM 1939 C CA . GLY A 1 258 ? -29.350 8.972 85.926 1.00 87.25 258 GLY A CA 1
ATOM 1940 C C . GLY A 1 258 ? -30.692 8.540 85.325 1.00 87.25 258 GLY A C 1
ATOM 1941 O O . GLY A 1 258 ? -30.745 7.744 84.391 1.00 87.25 258 GLY A O 1
ATOM 1942 N N . ALA A 1 259 ? -31.795 9.052 85.880 1.00 86.88 259 ALA A N 1
ATOM 1943 C CA . ALA A 1 259 ? -33.126 8.790 85.336 1.00 86.88 259 ALA A CA 1
ATOM 1944 C C . ALA A 1 259 ? -33.310 9.552 84.015 1.00 86.88 259 ALA A C 1
ATOM 1946 O O . ALA A 1 259 ? -33.435 10.780 84.010 1.00 86.88 259 ALA A O 1
ATOM 1947 N N . ILE A 1 260 ? -33.332 8.824 82.899 1.00 90.00 260 ILE A N 1
ATOM 1948 C CA . ILE A 1 260 ? -33.517 9.424 81.576 1.00 90.00 260 ILE A CA 1
ATOM 1949 C C . ILE A 1 260 ? -34.948 9.956 81.422 1.00 90.00 260 ILE A C 1
ATOM 1951 O O . ILE A 1 260 ? -35.907 9.391 81.950 1.00 90.00 260 ILE A O 1
ATOM 1955 N N . THR A 1 261 ? -35.112 11.056 80.687 1.00 88.69 261 THR A N 1
ATOM 1956 C CA . THR A 1 261 ? -36.422 11.659 80.403 1.00 88.69 261 THR A CA 1
ATOM 1957 C C . THR A 1 261 ? -36.718 11.632 78.904 1.00 88.69 261 THR A C 1
ATOM 1959 O O . THR A 1 261 ? -35.819 11.782 78.072 1.00 88.69 261 THR A O 1
ATOM 1962 N N . GLY A 1 262 ? -37.992 11.434 78.556 1.00 90.44 262 GLY A N 1
ATOM 1963 C CA . GLY A 1 262 ? -38.434 11.326 77.164 1.00 90.44 262 GLY A CA 1
ATOM 1964 C C . GLY A 1 262 ? -38.146 9.962 76.530 1.00 90.44 262 GLY A C 1
ATOM 1965 O O . GLY A 1 262 ? -37.955 8.968 77.229 1.00 90.44 262 GLY A O 1
ATOM 1966 N N . THR A 1 263 ? -38.162 9.921 75.195 1.00 94.38 263 THR A N 1
ATOM 1967 C CA . THR A 1 263 ? -37.920 8.706 74.405 1.00 94.38 263 THR A CA 1
ATOM 1968 C C . THR A 1 263 ? -36.553 8.802 73.749 1.00 94.38 263 THR A C 1
ATOM 1970 O O . THR A 1 263 ? -36.285 9.726 72.989 1.00 94.38 263 THR A O 1
ATOM 1973 N N . TRP A 1 264 ? -35.678 7.859 74.065 1.00 95.69 264 TRP A N 1
ATOM 1974 C CA . TRP A 1 264 ? -34.339 7.767 73.498 1.00 95.69 264 TRP A CA 1
ATOM 1975 C C . TRP A 1 264 ? -34.338 6.723 72.384 1.00 95.69 264 TRP A C 1
ATOM 1977 O O . TRP A 1 264 ? -35.198 5.841 72.336 1.00 95.69 264 TRP A O 1
ATOM 1987 N N . GLY A 1 265 ? -33.396 6.845 71.457 1.00 94.44 265 GLY A N 1
ATOM 1988 C CA . GLY A 1 265 ? -33.300 5.991 70.278 1.00 94.44 265 GLY A CA 1
ATOM 1989 C C . GLY A 1 265 ? -32.008 5.193 70.253 1.00 94.44 265 GLY A C 1
ATOM 1990 O O . GLY A 1 265 ? -30.990 5.612 70.802 1.00 94.44 265 GLY A O 1
ATOM 1991 N N . TYR A 1 266 ? -32.033 4.059 69.565 1.00 93.81 266 TYR A N 1
ATOM 1992 C CA . TYR A 1 266 ? -30.824 3.346 69.184 1.00 93.81 266 TYR A CA 1
ATOM 1993 C C . TYR A 1 266 ? -30.936 2.781 67.773 1.00 93.81 266 TYR A C 1
ATOM 1995 O O . TYR A 1 266 ? -32.030 2.515 67.268 1.00 93.81 266 TYR A O 1
ATOM 2003 N N . ILE A 1 267 ? -29.784 2.611 67.132 1.00 92.06 267 ILE A N 1
ATOM 2004 C CA . ILE A 1 267 ? -29.656 2.023 65.801 1.00 92.06 267 ILE A CA 1
ATOM 2005 C C . ILE A 1 267 ? -28.485 1.055 65.836 1.00 92.06 267 ILE A C 1
ATO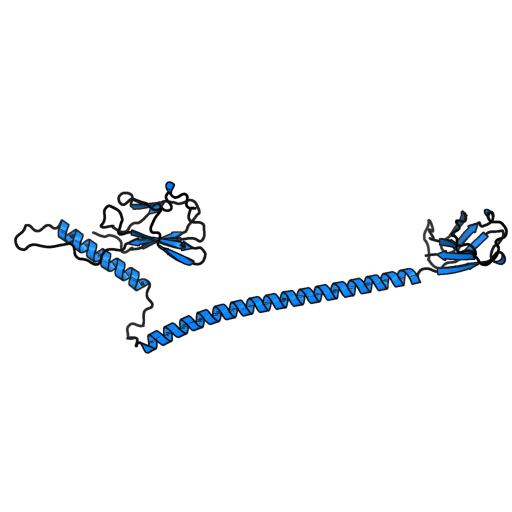M 2007 O O . ILE A 1 267 ? -27.397 1.459 66.244 1.00 92.06 267 ILE A O 1
ATOM 2011 N N . TYR A 1 268 ? -28.695 -0.189 65.407 1.00 89.94 268 TYR A N 1
ATOM 2012 C CA . TYR A 1 268 ? -27.622 -1.175 65.292 1.00 89.94 268 TYR A CA 1
ATOM 2013 C C . TYR A 1 268 ? -27.576 -1.839 63.914 1.00 89.94 268 TYR A C 1
ATOM 2015 O O . TYR A 1 268 ? -28.601 -1.949 63.235 1.00 89.94 268 TYR A O 1
ATOM 2023 N N . LEU A 1 269 ? -26.377 -2.276 63.520 1.00 84.12 269 LEU A N 1
ATOM 2024 C CA . LEU A 1 269 ? -26.076 -3.004 62.281 1.00 84.12 269 LEU A CA 1
ATOM 2025 C C . LEU A 1 269 ? -25.528 -4.399 62.591 1.00 84.12 269 LEU A C 1
ATOM 2027 O O . LEU A 1 269 ? -24.626 -4.496 63.452 1.00 84.12 269 LEU A O 1
#